Protein AF-A0A401TU91-F1 (afdb_monomer_lite)

Secondary structure (DSSP, 8-state):
---TT--EEEE--SSS--EEEEHHHHHHS-----SSHHHHHHHHHHHHHH-TTSEEEEEEESS--B-TTS-B----GGG--SSSPPPHHHHHHHHHHHHHHHHHHHHHHHHTT-TTHHHHHH-HHHHHHHHHHTT-S--SPPP-BS-HHHHHHHHHTT--S--EEEEEEEPPP-SSEEEETTTTEEEE-GGGTS-TT--

Organism: Chiloscyllium punctatum (NCBI:txid137246)

Foldseek 3Di:
DDDQFPDWAQFDAEPDDTDIDTPVSNQVGPHYDDDDPVRVVVVVVVRCVVLVQFQKKKAKALDFDAELVRTGDQFFPLQDDDNHGDDPVSSVVQVVQLVVQLVVVLVVCVVVVFPCSVVSVVDVVLSQLVCVVVVVGTGRDGDIHSDPVVNVVNQCPVVDPDMDMDMDTDGDDDDQWDQDPPNRDIDGDNVVRDGPVPD

Structure (mmCIF, N/CA/C/O backbone):
data_AF-A0A401TU91-F1
#
_entry.id   AF-A0A401TU91-F1
#
loop_
_atom_site.group_PDB
_atom_site.id
_atom_site.type_symbol
_atom_site.label_atom_id
_atom_site.label_alt_id
_atom_site.label_comp_id
_atom_site.label_asym_id
_atom_site.label_entity_id
_atom_site.label_seq_id
_atom_site.pdbx_PDB_ins_code
_atom_site.Cartn_x
_atom_site.Cartn_y
_atom_site.Cartn_z
_atom_site.occupancy
_atom_site.B_iso_or_equiv
_atom_site.auth_seq_id
_atom_site.auth_comp_id
_atom_site.auth_asym_id
_atom_site.auth_atom_id
_atom_site.pdbx_PDB_model_num
ATOM 1 N N . MET A 1 1 ? 17.836 -16.680 10.835 1.00 37.84 1 MET A N 1
ATOM 2 C CA . MET A 1 1 ? 17.257 -15.337 10.627 1.00 37.84 1 MET A CA 1
ATOM 3 C C . MET A 1 1 ? 17.578 -14.954 9.194 1.00 37.84 1 MET A C 1
ATOM 5 O O . MET A 1 1 ? 18.735 -14.677 8.908 1.00 37.84 1 MET A O 1
ATOM 9 N N . GLU A 1 2 ? 16.627 -15.100 8.271 1.00 41.34 2 GLU A N 1
ATOM 10 C CA . GLU A 1 2 ? 16.861 -14.748 6.867 1.00 41.34 2 GLU A CA 1
ATOM 11 C C . GLU A 1 2 ? 17.068 -13.236 6.726 1.00 41.34 2 GLU A C 1
ATOM 13 O O . GLU A 1 2 ? 16.363 -12.433 7.340 1.00 41.34 2 GLU A O 1
ATOM 18 N N . THR A 1 3 ? 18.054 -12.832 5.928 1.00 46.03 3 THR A N 1
ATOM 19 C CA . THR A 1 3 ? 18.295 -11.418 5.639 1.00 46.03 3 THR A CA 1
ATOM 20 C C . THR A 1 3 ? 17.169 -10.884 4.758 1.00 46.03 3 THR A C 1
ATOM 22 O O . THR A 1 3 ? 17.080 -11.225 3.578 1.00 46.03 3 THR A O 1
ATOM 25 N N . ILE A 1 4 ? 16.328 -10.009 5.311 1.00 51.12 4 ILE A N 1
ATOM 26 C CA . ILE A 1 4 ? 15.263 -9.317 4.574 1.00 51.12 4 ILE A CA 1
ATOM 27 C C . ILE A 1 4 ? 15.870 -8.631 3.334 1.00 51.12 4 ILE A C 1
ATOM 29 O O . ILE A 1 4 ? 16.760 -7.789 3.449 1.00 51.12 4 ILE A O 1
ATOM 33 N N . GLY A 1 5 ? 15.388 -8.995 2.139 1.00 53.91 5 GLY A N 1
ATOM 34 C CA . GLY A 1 5 ? 15.811 -8.407 0.859 1.00 53.91 5 GLY A CA 1
ATOM 35 C C . GLY A 1 5 ? 16.794 -9.231 0.014 1.00 53.91 5 GLY A C 1
ATOM 36 O O . GLY A 1 5 ? 17.169 -8.776 -1.068 1.00 53.91 5 GLY A O 1
ATOM 37 N N . SER A 1 6 ? 17.196 -10.431 0.452 1.00 60.59 6 SER A N 1
ATOM 38 C CA . SER A 1 6 ? 17.982 -11.372 -0.369 1.00 60.59 6 SER A CA 1
ATOM 39 C C . SER A 1 6 ? 17.128 -12.248 -1.297 1.00 60.59 6 SER A C 1
ATOM 41 O O . SER A 1 6 ? 17.682 -12.911 -2.179 1.00 60.59 6 SER A O 1
ATOM 43 N N . GLN A 1 7 ? 15.802 -12.227 -1.122 1.00 71.12 7 GLN A N 1
ATOM 44 C CA . GLN A 1 7 ? 14.859 -13.009 -1.916 1.00 71.12 7 GLN A CA 1
ATOM 45 C C . GLN A 1 7 ? 14.932 -12.638 -3.400 1.00 71.12 7 GLN A C 1
ATOM 47 O O . GLN A 1 7 ? 15.051 -11.469 -3.785 1.00 71.12 7 GLN A O 1
ATOM 52 N N . LYS A 1 8 ? 14.906 -13.682 -4.228 1.00 82.19 8 LYS A N 1
ATOM 53 C CA . LYS A 1 8 ? 15.016 -13.598 -5.678 1.00 82.19 8 LYS A CA 1
ATOM 54 C C . LYS A 1 8 ? 13.617 -13.598 -6.301 1.00 82.19 8 LYS A C 1
ATOM 56 O O . LYS A 1 8 ? 12.877 -14.565 -6.207 1.00 82.19 8 LYS A O 1
ATOM 61 N N . ILE A 1 9 ? 13.318 -12.454 -6.896 1.00 88.25 9 ILE A N 1
ATOM 62 C CA . ILE A 1 9 ? 12.164 -12.002 -7.662 1.00 88.25 9 ILE A CA 1
ATOM 63 C C . ILE A 1 9 ? 12.155 -12.275 -9.174 1.00 88.25 9 ILE A C 1
ATOM 65 O O . ILE A 1 9 ? 13.095 -11.770 -9.787 1.00 88.25 9 ILE A O 1
ATOM 69 N N . TRP A 1 10 ? 11.195 -12.923 -9.843 1.00 92.56 10 TRP A N 1
ATOM 70 C CA . TRP A 1 10 ? 11.044 -12.627 -11.284 1.00 92.56 10 TRP A CA 1
ATOM 71 C C . TRP A 1 10 ? 10.474 -11.218 -11.450 1.00 92.56 10 TRP A C 1
ATOM 73 O O . TRP A 1 10 ? 9.441 -10.903 -10.857 1.00 92.56 10 TRP A O 1
ATOM 83 N N . SER A 1 11 ? 11.151 -10.357 -12.211 1.00 92.38 11 SER A N 1
ATOM 84 C CA . SER A 1 11 ? 10.743 -8.961 -12.396 1.00 92.38 11 SER A CA 1
ATOM 85 C C . SER A 1 11 ? 11.206 -8.388 -13.746 1.00 92.38 11 SER A C 1
ATOM 87 O O . SER A 1 11 ? 12.011 -8.988 -14.461 1.00 92.38 11 SER A O 1
ATOM 89 N N . PHE A 1 12 ? 10.673 -7.215 -14.098 1.00 90.19 12 PHE A N 1
ATOM 90 C CA . PHE A 1 12 ? 11.043 -6.431 -15.278 1.00 90.19 12 PHE A CA 1
ATOM 91 C C . PHE A 1 12 ? 11.808 -5.162 -14.870 1.00 90.19 12 PHE A C 1
ATOM 93 O O . PHE A 1 12 ? 11.429 -4.494 -13.909 1.00 90.19 12 PHE A O 1
ATOM 100 N N . PHE A 1 13 ? 12.861 -4.808 -15.615 1.00 77.31 13 PHE A N 1
ATOM 101 C CA . PHE A 1 13 ? 13.815 -3.753 -15.221 1.00 77.31 13 PHE A CA 1
ATOM 102 C C . PHE A 1 13 ? 14.124 -2.724 -16.301 1.00 77.31 13 PHE A C 1
ATOM 104 O O . PHE A 1 13 ? 14.585 -1.634 -15.984 1.00 77.31 13 PHE A O 1
ATOM 111 N N . ASP A 1 14 ? 13.925 -3.085 -17.562 1.00 72.31 14 ASP A N 1
ATOM 112 C CA . ASP A 1 14 ? 14.277 -2.306 -18.744 1.00 72.31 14 ASP A CA 1
ATOM 113 C C . ASP A 1 14 ? 13.532 -2.892 -19.958 1.00 72.31 14 ASP A C 1
ATOM 115 O O . ASP A 1 14 ? 12.562 -3.623 -19.790 1.00 72.31 14 ASP A O 1
ATOM 119 N N . ARG A 1 15 ? 13.968 -2.617 -21.193 1.00 64.50 15 ARG A N 1
ATOM 120 C CA . ARG A 1 15 ? 13.365 -3.206 -22.405 1.00 64.50 15 ARG A CA 1
ATOM 121 C C . ARG A 1 15 ? 13.616 -4.715 -22.579 1.00 64.50 15 ARG A C 1
ATOM 123 O O . ARG A 1 15 ? 13.131 -5.276 -23.558 1.00 64.50 15 ARG A O 1
ATOM 130 N N . ARG A 1 16 ? 14.376 -5.374 -21.699 1.00 65.12 16 ARG A N 1
ATOM 131 C CA . ARG A 1 16 ? 14.617 -6.822 -21.762 1.00 65.12 16 ARG A CA 1
ATOM 132 C C . ARG A 1 16 ? 13.441 -7.586 -21.145 1.00 65.12 16 ARG A C 1
ATOM 134 O O . ARG A 1 16 ? 12.603 -7.026 -20.436 1.00 65.12 16 ARG A O 1
ATOM 141 N N . GLY A 1 17 ? 13.375 -8.879 -21.457 1.00 77.19 17 GLY A N 1
ATOM 142 C CA . GLY A 1 17 ? 12.375 -9.794 -20.906 1.00 77.19 17 GLY A CA 1
ATOM 143 C C . GLY A 1 17 ? 12.483 -9.974 -19.386 1.00 77.19 17 GLY A C 1
ATOM 144 O O . GLY A 1 17 ? 13.404 -9.468 -18.733 1.00 77.19 17 GLY A O 1
ATOM 145 N N . CYS A 1 18 ? 11.523 -10.710 -18.827 1.00 88.25 18 CYS A N 1
ATOM 146 C CA . CYS A 1 18 ? 11.476 -11.005 -17.400 1.00 88.25 18 CYS A CA 1
ATOM 147 C C . CYS A 1 18 ? 12.711 -11.812 -16.966 1.00 88.25 18 CYS A C 1
ATOM 149 O O . CYS A 1 18 ? 13.127 -12.741 -17.658 1.00 88.25 18 CYS A O 1
ATOM 151 N N . HIS A 1 19 ? 13.308 -11.466 -15.826 1.00 90.69 19 HIS A N 1
ATOM 152 C CA . HIS A 1 19 ? 14.441 -12.205 -15.267 1.00 90.69 19 HIS A CA 1
ATOM 153 C C . HIS A 1 19 ? 14.461 -12.148 -13.741 1.00 90.69 19 HIS A C 1
ATOM 155 O O . HIS A 1 19 ? 13.802 -11.321 -13.108 1.00 90.69 19 HIS A O 1
ATOM 161 N N . VAL A 1 20 ? 15.239 -13.053 -13.150 1.00 91.19 20 VAL A N 1
ATOM 162 C CA . VAL A 1 20 ? 15.384 -13.168 -11.700 1.00 91.19 20 VAL A CA 1
ATOM 163 C C . VAL A 1 20 ? 16.301 -12.075 -11.160 1.00 91.19 20 VAL A C 1
ATOM 165 O O . VAL A 1 20 ? 17.427 -11.909 -11.626 1.00 91.19 20 VAL A O 1
ATOM 168 N N . ALA A 1 21 ? 15.859 -11.377 -10.119 1.00 89.00 21 ALA A N 1
ATOM 169 C CA . ALA A 1 21 ? 16.605 -10.288 -9.510 1.00 89.00 21 ALA A CA 1
ATOM 170 C C . ALA A 1 21 ? 16.251 -10.078 -8.033 1.00 89.00 21 ALA A C 1
ATOM 172 O O . ALA A 1 21 ? 15.221 -10.524 -7.537 1.00 89.00 21 ALA A O 1
ATOM 173 N N . LYS A 1 22 ? 17.134 -9.392 -7.304 1.00 89.31 22 LYS A N 1
ATOM 174 C CA . LYS A 1 22 ? 16.917 -9.051 -5.890 1.00 89.31 22 LYS A CA 1
ATOM 175 C C . LYS A 1 22 ? 16.052 -7.801 -5.764 1.00 89.31 22 LYS A C 1
ATOM 177 O O . LYS A 1 22 ? 16.143 -6.899 -6.597 1.00 89.31 22 LYS A O 1
ATOM 182 N N . SER A 1 23 ? 15.325 -7.670 -4.657 1.00 86.00 23 SER A N 1
ATOM 183 C CA . SER A 1 23 ? 14.521 -6.473 -4.368 1.00 86.00 23 SER A CA 1
ATOM 184 C C . SER A 1 23 ? 15.335 -5.172 -4.368 1.00 86.00 23 SER A C 1
ATOM 186 O O . SER A 1 23 ? 14.799 -4.120 -4.707 1.00 86.00 23 SER A O 1
ATOM 188 N N . SER A 1 24 ? 16.627 -5.213 -4.016 1.00 86.88 24 SER A N 1
ATOM 189 C CA . SER A 1 24 ? 17.514 -4.042 -4.116 1.00 86.88 24 SER A CA 1
ATOM 190 C C . SER A 1 24 ? 17.691 -3.582 -5.562 1.00 86.88 24 SER A C 1
ATOM 192 O O . SER A 1 24 ? 17.482 -2.407 -5.848 1.00 86.88 24 SER A O 1
ATOM 194 N N . ALA A 1 25 ? 17.959 -4.520 -6.475 1.00 88.69 25 ALA A N 1
ATOM 195 C CA . ALA A 1 25 ? 18.087 -4.231 -7.896 1.00 88.69 25 ALA A CA 1
ATOM 196 C C . ALA A 1 25 ? 16.776 -3.663 -8.454 1.00 88.69 25 ALA A C 1
ATOM 198 O O . ALA A 1 25 ? 16.812 -2.733 -9.251 1.00 88.69 25 ALA A O 1
ATOM 199 N N . VAL A 1 26 ? 15.610 -4.190 -8.027 1.00 89.00 26 VAL A N 1
ATOM 200 C CA . VAL A 1 26 ? 14.293 -3.707 -8.513 1.00 89.00 26 VAL A CA 1
ATOM 201 C C . VAL A 1 26 ? 14.123 -2.230 -8.193 1.00 89.00 26 VAL A C 1
ATOM 203 O O . VAL A 1 26 ? 13.625 -1.465 -9.010 1.00 89.00 26 VAL A O 1
ATOM 206 N N . ARG A 1 27 ? 14.560 -1.823 -7.001 1.00 89.50 27 ARG A N 1
ATOM 207 C CA . ARG A 1 27 ? 14.432 -0.447 -6.521 1.00 89.50 27 ARG A CA 1
ATOM 208 C C . ARG A 1 27 ? 15.459 0.509 -7.120 1.00 89.50 27 ARG A C 1
ATOM 210 O O . ARG A 1 27 ? 15.217 1.710 -7.108 1.00 89.50 27 ARG A O 1
ATOM 217 N N . GLU A 1 28 ? 16.610 0.000 -7.544 1.00 90.31 28 GLU A N 1
ATOM 218 C CA . GLU A 1 28 ? 17.673 0.771 -8.206 1.00 90.31 28 GLU A CA 1
ATOM 219 C C . GLU A 1 28 ? 17.411 0.936 -9.709 1.00 90.31 28 GLU A C 1
ATOM 221 O O . GLU A 1 28 ? 17.865 1.904 -10.315 1.00 90.31 28 GLU A O 1
ATOM 226 N N . GLY A 1 29 ? 16.682 -0.008 -10.309 1.00 88.25 29 GLY A N 1
ATOM 227 C CA . GLY A 1 29 ? 16.382 -0.019 -11.733 1.00 88.25 29 GLY A CA 1
ATOM 228 C C . GLY A 1 29 ? 15.422 1.095 -12.178 1.00 88.25 29 GLY A C 1
ATOM 229 O O . GLY A 1 29 ? 14.661 1.635 -11.376 1.00 88.25 29 GLY A O 1
ATOM 230 N N . PRO A 1 30 ? 15.405 1.419 -13.484 1.00 87.19 30 PRO A N 1
ATOM 231 C CA . PRO A 1 30 ? 14.528 2.449 -14.049 1.00 87.19 30 PRO A CA 1
ATOM 232 C C . PRO A 1 30 ? 13.059 2.006 -14.176 1.00 87.19 30 PRO A C 1
ATOM 234 O O . PRO A 1 30 ? 12.201 2.818 -14.520 1.00 87.1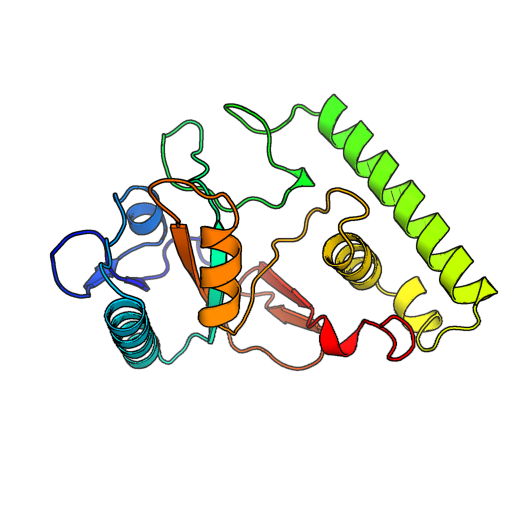9 30 PRO A O 1
ATOM 237 N N . GLY A 1 31 ? 12.769 0.729 -13.909 1.00 89.19 31 GLY A N 1
ATOM 238 C CA . GLY A 1 31 ? 11.457 0.121 -14.101 1.00 89.19 31 GLY A CA 1
ATOM 239 C C . GLY A 1 31 ? 11.178 -0.247 -15.561 1.00 89.19 31 GLY A C 1
ATOM 240 O O . GLY A 1 31 ? 12.002 -0.061 -16.456 1.00 89.19 31 GLY A O 1
ATOM 241 N N . HIS A 1 32 ? 9.987 -0.792 -15.804 1.00 92.44 32 HIS A N 1
ATOM 242 C CA . HIS A 1 32 ? 9.564 -1.231 -17.129 1.00 92.44 32 HIS A CA 1
ATOM 243 C C . HIS A 1 32 ? 8.448 -0.338 -17.662 1.00 92.44 32 HIS A C 1
ATOM 245 O O . HIS A 1 32 ? 7.363 -0.272 -17.082 1.00 92.44 32 HIS A O 1
ATOM 251 N N . ARG A 1 33 ? 8.707 0.351 -18.777 1.00 92.44 33 ARG A N 1
ATOM 252 C CA . ARG A 1 33 ? 7.699 1.194 -19.420 1.00 92.44 33 ARG A CA 1
ATOM 253 C C . ARG A 1 33 ? 6.710 0.321 -20.181 1.00 92.44 33 ARG A C 1
ATOM 255 O O . ARG A 1 33 ? 7.122 -0.506 -20.982 1.00 92.44 33 ARG A O 1
ATOM 262 N N . VAL A 1 34 ? 5.428 0.578 -19.964 1.00 92.25 34 VAL A N 1
ATOM 263 C CA . VAL A 1 34 ? 4.315 -0.019 -20.707 1.00 92.25 34 VAL A CA 1
ATOM 264 C C . VAL A 1 34 ? 3.568 1.083 -21.450 1.00 92.25 34 VAL A C 1
ATOM 266 O O . VAL A 1 34 ? 3.397 2.183 -20.923 1.00 92.25 34 VAL A O 1
ATOM 269 N N . GLY A 1 35 ? 3.172 0.816 -22.691 1.00 91.12 35 GLY A N 1
ATOM 270 C CA . GLY A 1 35 ? 2.472 1.764 -23.558 1.00 91.12 35 GLY A CA 1
ATOM 271 C C . GLY A 1 35 ? 0.950 1.645 -23.507 1.00 91.12 35 GLY A C 1
ATOM 272 O O . GLY A 1 35 ? 0.256 2.559 -23.939 1.00 91.12 35 GLY A O 1
ATOM 273 N N . SER A 1 36 ? 0.413 0.538 -22.987 1.00 92.50 36 SER A N 1
ATOM 274 C CA . SER A 1 36 ? -1.032 0.325 -22.886 1.00 92.50 36 SER A CA 1
ATOM 275 C C . SER A 1 36 ? -1.419 -0.504 -21.665 1.00 92.50 36 SER A C 1
ATOM 277 O O . SER A 1 36 ? -0.613 -1.247 -21.101 1.00 92.50 36 SER A O 1
ATOM 279 N N . TYR A 1 37 ? -2.695 -0.425 -21.285 1.00 92.56 37 TYR A N 1
ATOM 280 C CA . TYR A 1 37 ? -3.249 -1.267 -20.225 1.00 92.56 37 TYR A CA 1
ATOM 281 C C . TYR A 1 37 ? -3.201 -2.765 -20.574 1.00 92.56 37 TYR A C 1
ATOM 283 O O . TYR A 1 37 ? -2.978 -3.593 -19.695 1.00 92.56 37 TYR A O 1
ATOM 291 N N . ILE A 1 38 ? -3.365 -3.121 -21.854 1.00 95.38 38 ILE A N 1
ATOM 292 C CA . ILE A 1 38 ? -3.284 -4.513 -22.323 1.00 95.38 38 ILE A CA 1
ATOM 293 C C . ILE A 1 38 ? -1.861 -5.052 -22.147 1.00 95.38 38 ILE A C 1
ATOM 295 O O . ILE A 1 38 ? -1.674 -6.159 -21.640 1.00 95.38 38 ILE A O 1
ATOM 299 N N . GLU A 1 39 ? -0.852 -4.257 -22.509 1.00 94.75 39 GLU A N 1
ATOM 300 C CA . GLU A 1 39 ? 0.550 -4.623 -22.304 1.00 94.75 39 GLU A CA 1
ATOM 301 C C . GLU A 1 39 ? 0.867 -4.805 -20.815 1.00 94.75 39 GLU A C 1
ATOM 303 O O . GLU A 1 39 ? 1.474 -5.805 -20.427 1.00 94.75 39 GLU A O 1
ATOM 308 N N . LEU A 1 40 ? 0.402 -3.878 -19.971 1.00 94.38 40 LEU A N 1
ATOM 309 C CA . LEU A 1 40 ? 0.522 -3.990 -18.520 1.00 94.38 40 LEU A CA 1
ATOM 310 C C . LEU A 1 40 ? -0.097 -5.297 -18.011 1.00 94.38 40 LEU A C 1
ATOM 312 O O . LEU A 1 40 ? 0.579 -6.058 -17.325 1.00 94.38 40 LEU A O 1
ATOM 316 N N . ALA A 1 41 ? -1.355 -5.579 -18.358 1.00 95.31 41 ALA A N 1
ATOM 317 C CA . ALA A 1 41 ? -2.054 -6.783 -17.914 1.00 95.31 41 ALA A CA 1
ATOM 318 C C . ALA A 1 41 ? -1.332 -8.067 -18.353 1.00 95.31 41 ALA A C 1
ATOM 320 O O . ALA A 1 41 ? -1.186 -8.992 -17.555 1.00 95.31 41 ALA A O 1
ATOM 321 N N . THR A 1 42 ? -0.811 -8.089 -19.582 1.00 95.62 42 THR A N 1
ATOM 322 C CA . THR A 1 42 ? -0.030 -9.215 -20.119 1.00 95.62 42 THR A CA 1
ATOM 323 C C . THR A 1 42 ? 1.236 -9.456 -19.294 1.00 95.62 42 THR A C 1
ATOM 325 O O . THR A 1 42 ? 1.511 -10.583 -18.888 1.00 95.62 42 THR A O 1
ATOM 328 N N . LYS A 1 43 ? 1.976 -8.392 -18.963 1.00 95.06 43 LYS A N 1
ATOM 329 C CA . LYS A 1 43 ? 3.191 -8.488 -18.137 1.00 95.06 43 LYS A CA 1
ATOM 330 C C . LYS A 1 43 ? 2.895 -8.887 -16.696 1.00 95.06 43 LYS A C 1
ATOM 332 O O . LYS A 1 43 ? 3.659 -9.647 -16.110 1.00 95.06 43 LYS A O 1
ATOM 337 N N . ILE A 1 44 ? 1.789 -8.416 -16.117 1.00 95.50 44 ILE A N 1
ATOM 338 C CA . ILE A 1 44 ? 1.363 -8.868 -14.786 1.00 95.50 44 ILE A CA 1
ATOM 339 C C . ILE A 1 44 ? 1.035 -10.365 -14.799 1.00 95.50 44 ILE A C 1
ATOM 341 O O . ILE A 1 44 ? 1.439 -11.070 -13.877 1.00 95.50 44 ILE A O 1
ATOM 345 N N . ALA A 1 45 ? 0.362 -10.864 -15.839 1.00 94.62 45 ALA A N 1
ATOM 346 C CA . ALA A 1 45 ? 0.079 -12.291 -15.973 1.00 94.62 45 ALA A CA 1
ATOM 347 C C . ALA A 1 45 ? 1.370 -13.126 -16.066 1.00 94.62 45 ALA A C 1
ATOM 349 O O . ALA A 1 45 ? 1.479 -14.158 -15.406 1.00 94.62 45 ALA A O 1
ATOM 350 N N . GLU A 1 46 ? 2.377 -12.651 -16.806 1.00 95.50 46 GLU A N 1
ATOM 351 C CA . GLU A 1 46 ? 3.704 -13.280 -16.864 1.00 95.50 46 GLU A CA 1
ATOM 352 C C . GLU A 1 46 ? 4.387 -13.301 -15.485 1.00 95.50 46 GLU A C 1
ATOM 354 O O . GLU A 1 46 ? 4.850 -14.352 -15.040 1.00 95.50 46 GLU A O 1
ATOM 359 N N . LEU A 1 47 ? 4.374 -12.178 -14.753 1.00 94.69 47 LEU A N 1
ATOM 360 C CA . LEU A 1 47 ? 4.906 -12.123 -13.385 1.00 94.69 47 LEU A CA 1
ATOM 361 C C . LEU A 1 47 ? 4.189 -13.094 -12.451 1.00 94.69 47 LEU A C 1
ATOM 363 O O . LEU A 1 47 ? 4.840 -13.712 -11.612 1.00 94.69 47 LEU A O 1
ATOM 367 N N . GLN A 1 48 ? 2.871 -13.232 -12.574 1.00 92.88 48 GLN A N 1
ATOM 368 C CA . GLN A 1 48 ? 2.092 -14.148 -11.747 1.00 92.88 48 GLN A CA 1
ATOM 369 C C . GLN A 1 48 ? 2.403 -15.611 -12.080 1.00 92.88 48 GLN A C 1
ATOM 371 O O . GLN A 1 48 ? 2.525 -16.438 -11.178 1.00 92.88 48 GLN A O 1
ATOM 376 N N . PHE A 1 49 ? 2.586 -15.928 -13.363 1.00 93.19 49 PHE A N 1
ATOM 377 C CA . PHE A 1 49 ? 2.968 -17.265 -13.810 1.00 93.19 49 PHE A CA 1
ATOM 378 C C . PHE A 1 49 ? 4.369 -17.673 -13.336 1.00 93.19 49 PHE A C 1
ATOM 380 O O . PHE A 1 49 ? 4.585 -18.847 -13.024 1.00 93.19 49 PHE A O 1
ATOM 387 N N . LEU A 1 50 ? 5.313 -16.727 -13.295 1.00 93.56 50 LEU A N 1
ATOM 388 C CA . LEU A 1 50 ? 6.701 -16.969 -12.891 1.00 93.56 50 LEU A CA 1
ATOM 389 C C . LEU A 1 50 ? 6.895 -16.946 -11.367 1.00 93.56 50 LEU A C 1
ATOM 391 O O . LEU A 1 50 ? 7.719 -17.692 -10.844 1.00 93.56 50 LEU A O 1
ATOM 395 N N . ASN A 1 51 ? 6.119 -16.138 -10.642 1.00 92.06 51 ASN A N 1
ATOM 396 C CA . ASN A 1 51 ? 6.198 -15.995 -9.185 1.00 92.06 51 ASN A CA 1
ATOM 397 C C . ASN A 1 51 ? 5.060 -16.741 -8.470 1.00 92.06 51 ASN A C 1
ATOM 399 O O . ASN A 1 51 ? 4.344 -16.154 -7.661 1.00 92.06 51 ASN A O 1
ATOM 403 N N . ARG A 1 52 ? 4.889 -18.035 -8.765 1.00 88.44 52 ARG A N 1
ATOM 404 C CA . ARG A 1 52 ? 3.719 -18.843 -8.346 1.00 88.44 52 ARG A CA 1
ATOM 405 C C . ARG A 1 52 ? 3.498 -18.923 -6.837 1.00 88.44 52 ARG A C 1
ATOM 407 O O . ARG A 1 52 ? 2.360 -19.047 -6.400 1.00 88.44 52 ARG A O 1
ATOM 414 N N . ASP A 1 53 ? 4.572 -18.817 -6.063 1.00 87.62 53 ASP A N 1
ATOM 415 C CA . ASP A 1 53 ? 4.522 -18.890 -4.599 1.00 87.62 53 ASP A CA 1
ATOM 416 C C . ASP A 1 53 ? 4.135 -17.553 -3.942 1.00 87.62 53 ASP A C 1
ATOM 418 O O . ASP A 1 53 ? 4.073 -17.450 -2.716 1.00 87.62 53 ASP A O 1
ATOM 422 N N . HIS A 1 54 ? 3.869 -16.516 -4.744 1.00 89.19 54 HIS A N 1
ATOM 423 C CA . HIS A 1 54 ? 3.524 -15.184 -4.265 1.00 89.19 54 HIS A CA 1
ATOM 424 C C . HIS A 1 54 ? 2.119 -14.771 -4.692 1.00 89.19 54 HIS A C 1
ATOM 426 O O . HIS A 1 54 ? 1.685 -14.951 -5.829 1.00 89.19 54 HIS A O 1
ATOM 432 N N . VAL A 1 55 ? 1.437 -14.092 -3.778 1.00 91.12 55 VAL A N 1
ATOM 433 C CA . VAL A 1 55 ? 0.259 -13.296 -4.097 1.00 91.12 55 VAL A CA 1
ATOM 434 C C . VAL A 1 55 ? 0.738 -11.921 -4.549 1.00 91.12 55 VAL A C 1
ATOM 436 O O . VAL A 1 55 ? 1.501 -11.263 -3.843 1.00 91.12 55 VAL A O 1
ATOM 439 N N . LEU A 1 56 ? 0.297 -11.477 -5.727 1.00 93.25 56 LEU A N 1
ATOM 440 C CA . LEU A 1 56 ? 0.628 -10.144 -6.222 1.00 93.25 56 LEU A CA 1
ATOM 441 C C . LEU A 1 56 ? -0.353 -9.102 -5.677 1.00 93.25 56 LEU A C 1
ATOM 443 O O . LEU A 1 56 ? -1.574 -9.249 -5.780 1.00 93.25 56 LEU A O 1
ATOM 447 N N . LEU A 1 57 ? 0.208 -8.036 -5.118 1.00 94.88 57 LEU A N 1
ATOM 448 C CA . LEU A 1 57 ? -0.484 -6.829 -4.696 1.00 94.88 57 LEU A CA 1
ATOM 449 C C . LEU A 1 57 ? 0.060 -5.632 -5.470 1.00 94.88 57 LEU A C 1
ATOM 451 O O . LEU A 1 57 ? 1.231 -5.586 -5.847 1.00 94.88 57 LEU A O 1
ATOM 455 N N . PHE A 1 58 ? -0.793 -4.642 -5.689 1.00 95.88 58 PHE A N 1
ATOM 456 C CA . PHE A 1 58 ? -0.498 -3.508 -6.550 1.00 95.88 58 PHE A CA 1
ATOM 457 C C . PHE A 1 58 ? -0.650 -2.198 -5.797 1.00 95.88 58 PHE A C 1
ATOM 459 O O . PHE A 1 58 ? -1.560 -2.029 -4.982 1.00 95.88 58 PHE A O 1
ATOM 466 N N . ARG A 1 59 ? 0.222 -1.240 -6.111 1.00 95.00 59 ARG A N 1
ATOM 467 C CA . ARG A 1 59 ? 0.106 0.139 -5.639 1.00 95.00 59 ARG A CA 1
ATOM 468 C C . ARG A 1 59 ? 0.355 1.108 -6.785 1.00 95.00 59 ARG A C 1
ATOM 470 O O . ARG A 1 59 ? 1.432 1.096 -7.374 1.00 95.00 59 ARG A O 1
ATOM 477 N N . GLY A 1 60 ? -0.625 1.962 -7.058 1.00 93.88 60 GLY A N 1
ATOM 478 C CA . GLY A 1 60 ? -0.488 3.079 -7.988 1.00 93.88 60 GLY A CA 1
ATOM 479 C C . GLY A 1 60 ? 0.046 4.332 -7.309 1.00 93.88 60 GLY A C 1
ATOM 480 O O . GLY A 1 60 ? -0.307 4.602 -6.160 1.00 93.88 60 GLY A O 1
ATOM 481 N N . GLN A 1 61 ? 0.901 5.088 -7.996 1.00 91.31 61 GLN A N 1
ATOM 482 C CA . GLN A 1 61 ? 1.380 6.402 -7.563 1.00 91.31 61 GLN A CA 1
ATOM 483 C C . GLN A 1 61 ? 1.556 7.328 -8.771 1.00 91.31 61 GLN A C 1
ATOM 485 O O . GLN A 1 61 ? 2.079 6.914 -9.802 1.00 91.31 61 GLN A O 1
ATOM 490 N N . GLY A 1 62 ? 1.176 8.597 -8.620 1.00 90.12 62 GLY A N 1
ATOM 491 C CA . GLY A 1 62 ? 1.392 9.623 -9.647 1.00 90.12 62 GLY A CA 1
ATOM 492 C C . GLY A 1 62 ? 2.854 10.039 -9.838 1.00 90.12 62 GLY A C 1
ATOM 493 O O . GLY A 1 62 ? 3.198 10.657 -10.841 1.00 90.12 62 GLY A O 1
ATOM 494 N N . ALA A 1 63 ? 3.719 9.695 -8.881 1.00 89.62 63 ALA A N 1
ATOM 495 C CA . ALA A 1 63 ? 5.150 9.965 -8.915 1.00 89.62 63 ALA A CA 1
ATOM 496 C C . ALA A 1 63 ? 5.947 8.831 -8.253 1.00 89.62 63 ALA A C 1
ATOM 498 O O . ALA A 1 63 ? 5.474 8.179 -7.315 1.00 89.62 63 ALA A O 1
ATOM 499 N N . ASP A 1 64 ? 7.185 8.637 -8.710 1.00 90.50 64 ASP A N 1
ATOM 500 C CA . ASP A 1 64 ? 8.147 7.735 -8.081 1.00 90.50 64 ASP A CA 1
ATOM 501 C C . ASP A 1 64 ? 8.835 8.430 -6.906 1.00 90.50 64 ASP A C 1
ATOM 503 O O . ASP A 1 64 ? 9.698 9.294 -7.073 1.00 90.50 64 ASP A O 1
ATOM 507 N N . HIS A 1 65 ? 8.443 8.059 -5.689 1.00 89.00 65 HIS A N 1
ATOM 508 C CA . HIS A 1 65 ? 9.093 8.564 -4.487 1.00 89.00 65 HIS A CA 1
ATOM 509 C C . HIS A 1 65 ? 10.443 7.882 -4.302 1.00 89.00 65 HIS A C 1
ATOM 511 O O . HIS A 1 65 ? 10.513 6.667 -4.111 1.00 89.00 65 HIS A O 1
ATOM 517 N N . ARG A 1 66 ? 11.513 8.674 -4.275 1.00 89.19 66 ARG A N 1
ATOM 518 C CA . ARG A 1 66 ? 12.883 8.171 -4.159 1.00 89.19 66 ARG A CA 1
ATOM 519 C C . ARG A 1 66 ? 13.474 8.411 -2.780 1.00 89.19 66 ARG A C 1
ATOM 521 O O . ARG A 1 66 ? 13.120 9.359 -2.082 1.00 89.19 66 ARG A O 1
ATOM 528 N N . ASN A 1 67 ? 14.356 7.512 -2.356 1.00 88.31 67 ASN A N 1
ATOM 529 C CA . ASN A 1 67 ? 15.125 7.681 -1.126 1.00 88.31 67 ASN A CA 1
ATOM 530 C C . ASN A 1 67 ? 16.394 8.527 -1.366 1.00 88.31 67 ASN A C 1
ATOM 532 O O . ASN A 1 67 ? 16.686 8.930 -2.488 1.00 88.31 67 ASN A O 1
ATOM 536 N N . ILE A 1 68 ? 17.189 8.738 -0.311 1.00 87.31 68 ILE A N 1
ATOM 537 C CA . ILE A 1 68 ? 18.461 9.484 -0.372 1.00 87.31 68 ILE A CA 1
ATOM 538 C C . ILE A 1 68 ? 19.498 8.880 -1.337 1.00 87.31 68 IL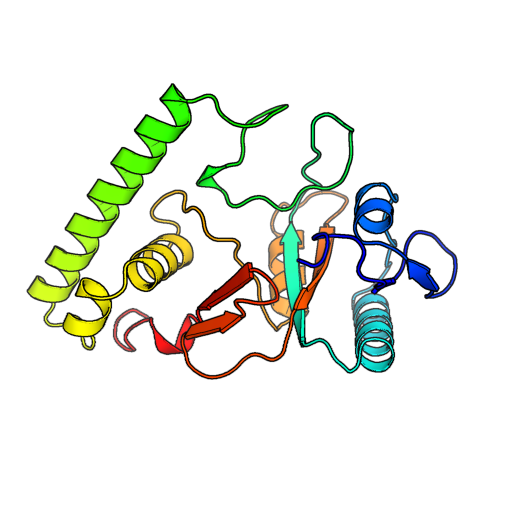E A C 1
ATOM 540 O O . ILE A 1 68 ? 20.407 9.578 -1.765 1.00 87.31 68 ILE A O 1
ATOM 544 N N . LYS A 1 69 ? 19.365 7.591 -1.676 1.00 88.75 69 LYS A N 1
ATOM 545 C CA . LYS A 1 69 ? 20.214 6.881 -2.645 1.00 88.75 69 LYS A CA 1
ATOM 546 C C . LYS A 1 69 ? 19.630 6.907 -4.062 1.00 88.75 69 LYS A C 1
ATOM 548 O O . LYS A 1 69 ? 20.150 6.226 -4.930 1.00 88.75 69 LYS A O 1
ATOM 553 N N . ASN A 1 70 ? 18.560 7.674 -4.288 1.00 89.44 70 ASN A N 1
ATOM 554 C CA . ASN A 1 70 ? 17.822 7.761 -5.548 1.00 89.44 70 ASN A CA 1
ATOM 555 C C . ASN A 1 70 ? 17.092 6.465 -5.965 1.00 89.44 70 ASN A C 1
ATOM 557 O O . ASN A 1 70 ? 16.671 6.345 -7.111 1.00 89.44 70 ASN A O 1
ATOM 561 N N . ASN A 1 71 ? 16.887 5.525 -5.037 1.00 91.12 71 ASN A N 1
ATOM 562 C CA . ASN A 1 71 ? 16.144 4.289 -5.298 1.00 91.12 71 ASN A CA 1
ATOM 563 C C . ASN A 1 71 ? 14.653 4.503 -5.036 1.00 91.12 71 ASN A C 1
ATOM 565 O O . ASN A 1 71 ? 14.290 5.173 -4.057 1.00 91.12 71 ASN A O 1
ATOM 569 N N . SER A 1 72 ? 13.795 3.842 -5.813 1.00 91.19 72 SER A N 1
ATOM 570 C CA . SER A 1 72 ? 12.353 3.822 -5.574 1.00 91.19 72 SER A CA 1
ATOM 571 C C . SER A 1 72 ? 12.023 3.352 -4.153 1.00 91.19 72 SER A C 1
ATOM 573 O O . SER A 1 72 ? 12.654 2.454 -3.565 1.00 91.19 72 SER A O 1
ATOM 575 N N . SER A 1 73 ? 11.025 3.998 -3.560 1.00 89.69 73 SER A N 1
ATOM 576 C CA . SER A 1 73 ? 10.682 3.853 -2.153 1.00 89.69 73 SER A CA 1
ATOM 577 C C . SER A 1 73 ? 9.174 3.803 -1.945 1.00 89.69 73 SER A C 1
ATOM 579 O O . SER A 1 73 ? 8.447 4.757 -2.207 1.00 89.69 73 SER A O 1
ATOM 581 N N . LEU A 1 74 ? 8.717 2.712 -1.335 1.00 90.19 74 LEU A N 1
ATOM 582 C CA . LEU A 1 74 ? 7.344 2.547 -0.874 1.00 90.19 74 LEU A CA 1
ATOM 583 C C . LEU A 1 74 ? 7.305 2.752 0.634 1.00 90.19 74 LEU A C 1
ATOM 585 O O . LEU A 1 74 ? 7.735 1.894 1.399 1.00 90.19 74 LEU A O 1
ATOM 589 N N . LYS A 1 75 ? 6.835 3.926 1.058 1.00 90.06 75 LYS A N 1
ATOM 590 C CA . LYS A 1 75 ? 6.657 4.258 2.475 1.00 90.06 75 LYS A CA 1
ATOM 591 C C . LYS A 1 75 ? 5.189 4.555 2.771 1.00 90.06 75 LYS A C 1
ATOM 593 O O . LYS A 1 75 ? 4.553 5.234 1.954 1.00 90.06 75 LYS A O 1
ATOM 598 N N . PRO A 1 76 ? 4.670 4.113 3.927 1.00 91.88 76 PRO A N 1
ATOM 599 C CA . PRO A 1 76 ? 3.448 4.654 4.509 1.00 91.88 76 PRO A CA 1
ATOM 600 C C . PRO A 1 76 ? 3.491 6.177 4.600 1.00 91.88 76 PRO A C 1
ATOM 602 O O . PRO A 1 76 ? 4.565 6.750 4.805 1.00 91.88 76 PRO A O 1
ATOM 605 N N . SER A 1 77 ? 2.337 6.831 4.472 1.00 89.44 77 SER A N 1
ATOM 606 C CA . SER A 1 77 ? 2.241 8.297 4.469 1.00 89.44 77 SER A CA 1
ATOM 607 C C . SER A 1 77 ? 2.829 8.923 5.736 1.00 89.44 77 SER A C 1
ATOM 609 O O . SER A 1 77 ? 3.532 9.927 5.643 1.00 89.44 77 SER A O 1
ATOM 611 N N . LEU A 1 78 ? 2.666 8.273 6.895 1.00 93.69 78 LEU A N 1
ATOM 612 C CA . LEU A 1 78 ? 3.216 8.750 8.168 1.00 93.69 78 LEU A CA 1
ATOM 613 C C . LEU A 1 78 ? 4.749 8.856 8.154 1.00 93.69 78 LEU A C 1
ATOM 615 O O . LEU A 1 78 ? 5.304 9.759 8.778 1.00 93.69 78 LEU A O 1
ATOM 619 N N . PHE A 1 79 ? 5.437 7.998 7.394 1.00 92.31 79 PHE A N 1
ATOM 620 C CA . PHE A 1 79 ? 6.903 7.966 7.298 1.00 92.31 79 PHE A CA 1
ATOM 621 C C . PHE A 1 79 ? 7.457 8.669 6.052 1.00 92.31 79 PHE A C 1
ATOM 623 O O . PHE A 1 79 ? 8.664 8.620 5.801 1.00 92.31 79 PHE A O 1
ATOM 630 N N . ARG A 1 80 ? 6.607 9.311 5.239 1.00 87.38 80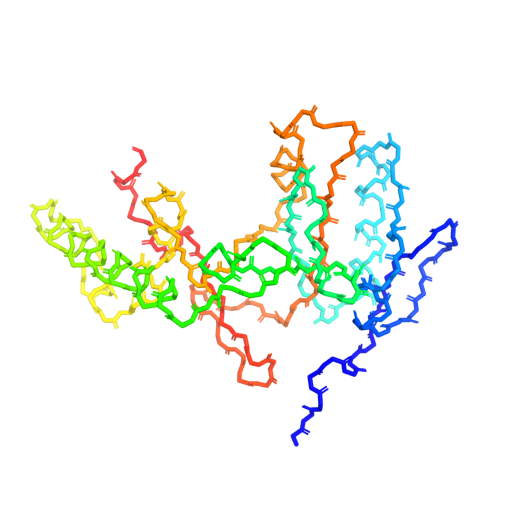 ARG A N 1
ATOM 631 C CA . ARG A 1 80 ? 7.064 10.115 4.098 1.00 87.38 80 ARG A CA 1
ATOM 632 C C . ARG A 1 80 ? 7.521 11.490 4.584 1.00 87.38 80 ARG A C 1
ATOM 634 O O . ARG A 1 80 ? 6.748 12.218 5.206 1.00 87.38 80 ARG A O 1
ATOM 641 N N . GLY A 1 81 ? 8.779 11.826 4.318 1.00 80.25 81 GLY A N 1
ATOM 642 C CA . GLY A 1 81 ? 9.312 13.185 4.417 1.00 80.25 81 GLY A CA 1
ATOM 643 C C . GLY A 1 81 ? 9.568 13.759 3.024 1.00 80.25 81 GLY A C 1
ATOM 644 O O . GLY A 1 81 ? 9.166 13.158 2.029 1.00 80.25 81 GLY A O 1
ATOM 645 N N . GLY A 1 82 ? 10.244 14.909 2.962 1.00 75.38 82 GLY A N 1
ATOM 646 C CA . GLY A 1 82 ? 10.745 15.482 1.709 1.00 75.38 82 GLY A CA 1
ATOM 647 C C . GLY A 1 82 ? 11.892 14.644 1.129 1.00 75.38 82 GLY A C 1
ATOM 648 O O . GLY A 1 82 ? 11.710 13.497 0.735 1.00 75.38 82 GLY A O 1
ATOM 649 N N . ARG A 1 83 ? 13.120 15.175 1.124 1.00 69.00 83 ARG A N 1
ATOM 650 C CA . ARG A 1 83 ? 14.305 14.434 0.638 1.00 69.00 83 ARG A CA 1
ATOM 651 C C . ARG A 1 83 ? 14.751 13.262 1.538 1.00 69.00 83 ARG A C 1
ATOM 653 O O . ARG A 1 83 ? 15.723 12.589 1.213 1.00 69.00 83 ARG A O 1
ATOM 660 N N . GLY A 1 84 ? 14.064 12.989 2.650 1.00 78.62 84 GLY A N 1
ATOM 661 C CA . GLY A 1 84 ? 14.483 12.004 3.650 1.00 78.62 84 GLY A CA 1
ATOM 662 C C . GLY A 1 84 ? 13.341 11.457 4.507 1.00 78.62 84 GLY A C 1
ATOM 663 O O . GLY A 1 84 ? 12.161 11.628 4.198 1.00 78.62 84 GLY A O 1
ATOM 664 N N . ASN A 1 85 ? 13.703 10.755 5.581 1.00 86.38 85 ASN A N 1
ATOM 665 C CA . ASN A 1 85 ? 12.739 10.402 6.622 1.00 86.38 85 ASN A CA 1
ATOM 666 C C . ASN A 1 85 ? 12.371 11.664 7.420 1.00 86.38 85 ASN A C 1
ATOM 668 O O . ASN A 1 85 ? 13.237 12.522 7.588 1.00 86.38 85 ASN A O 1
ATOM 672 N N . PRO A 1 86 ? 11.128 11.782 7.913 1.00 91.00 86 PRO A N 1
ATOM 673 C CA . PRO A 1 86 ? 10.780 12.817 8.878 1.00 91.00 86 PRO A CA 1
ATOM 674 C C . PRO A 1 86 ? 11.673 12.722 10.122 1.00 91.00 86 PRO A C 1
ATOM 676 O O . PRO A 1 86 ? 12.089 11.623 10.503 1.00 91.00 86 PRO A O 1
ATOM 679 N N . ASP A 1 87 ? 11.950 13.864 10.747 1.00 93.19 87 ASP A N 1
ATOM 680 C CA . ASP A 1 87 ? 12.639 13.904 12.035 1.00 93.19 87 ASP A CA 1
ATOM 681 C C . ASP A 1 87 ? 11.754 13.367 13.176 1.00 93.19 87 ASP A C 1
ATOM 683 O O . ASP A 1 87 ? 10.567 13.059 13.013 1.00 93.19 87 ASP A O 1
ATOM 687 N N . ARG A 1 88 ? 12.363 13.213 14.356 1.00 94.44 88 ARG A N 1
ATOM 688 C CA . ARG A 1 88 ? 11.692 12.657 15.533 1.00 94.44 88 ARG A CA 1
ATOM 689 C C . ARG A 1 88 ? 10.496 13.502 15.963 1.00 94.44 88 ARG A C 1
ATOM 691 O O . ARG A 1 88 ? 9.468 12.927 16.303 1.00 94.44 88 ARG A O 1
ATOM 698 N N . GLU A 1 89 ? 10.630 14.822 15.965 1.00 95.38 89 GLU A N 1
ATOM 699 C CA . GLU A 1 89 ? 9.575 15.741 16.401 1.00 95.38 89 GLU A CA 1
ATOM 700 C C . GLU A 1 89 ? 8.354 15.649 15.480 1.00 95.38 89 GLU A C 1
ATOM 702 O O . GLU A 1 89 ? 7.239 15.422 15.943 1.00 95.38 89 GLU A O 1
ATOM 707 N N . THR A 1 90 ? 8.579 15.654 14.166 1.00 95.00 90 THR A N 1
ATOM 708 C CA . THR A 1 90 ? 7.536 15.452 13.156 1.00 95.00 90 THR A CA 1
ATOM 709 C C . THR A 1 90 ? 6.826 14.114 13.342 1.00 95.00 90 THR A C 1
ATOM 711 O O . THR A 1 90 ? 5.599 14.041 13.242 1.00 95.00 90 THR A O 1
ATOM 714 N N . LEU A 1 91 ? 7.571 13.033 13.607 1.00 95.31 91 LEU A N 1
ATOM 715 C CA . LEU A 1 91 ? 6.968 11.723 13.859 1.00 95.31 91 LEU A CA 1
ATOM 716 C C . LEU A 1 91 ? 6.128 11.722 15.138 1.00 95.31 91 LEU A C 1
ATOM 718 O O . LEU A 1 91 ? 5.026 11.178 15.111 1.00 95.31 91 LEU A O 1
ATOM 722 N N . VAL A 1 92 ? 6.611 12.336 16.223 1.00 97.00 92 VAL A N 1
ATOM 723 C CA . VAL A 1 92 ? 5.856 12.466 17.481 1.00 97.00 92 VAL A CA 1
ATOM 724 C C . VAL A 1 92 ? 4.523 13.163 17.217 1.00 97.00 92 VAL A C 1
ATOM 726 O O . VAL A 1 92 ? 3.480 12.569 17.486 1.00 97.00 92 VAL A O 1
ATOM 729 N N . THR A 1 93 ? 4.543 14.326 16.565 1.00 97.00 93 THR A N 1
ATOM 730 C CA . THR A 1 93 ? 3.331 15.080 16.213 1.00 97.00 93 THR A CA 1
ATOM 731 C C . THR A 1 93 ? 2.366 14.251 15.361 1.00 97.00 93 THR A C 1
ATOM 733 O O . THR A 1 93 ? 1.168 14.185 15.640 1.00 97.00 93 THR A O 1
ATOM 736 N N . ARG A 1 94 ? 2.864 13.542 14.338 1.00 96.56 94 ARG A N 1
ATOM 737 C CA . ARG A 1 94 ? 2.021 12.679 13.489 1.00 96.56 94 ARG A CA 1
ATOM 738 C C . ARG A 1 94 ? 1.391 11.524 14.270 1.00 96.56 94 ARG A C 1
ATOM 740 O O . ARG A 1 94 ? 0.223 11.203 14.050 1.00 96.56 94 ARG A O 1
ATOM 747 N N . PHE A 1 95 ? 2.135 10.902 15.185 1.00 97.62 95 PHE A N 1
ATOM 748 C CA . PHE A 1 95 ? 1.609 9.832 16.034 1.00 97.62 95 PHE A CA 1
ATOM 749 C C . PHE A 1 95 ? 0.603 10.340 17.073 1.00 97.62 95 PHE A C 1
ATOM 751 O O . PHE A 1 95 ? -0.323 9.603 17.415 1.00 97.62 95 PHE A O 1
ATOM 758 N N . GLU A 1 96 ? 0.737 11.573 17.557 1.00 98.00 96 GLU A N 1
ATOM 759 C CA . GLU A 1 96 ? -0.256 12.205 18.432 1.00 98.00 96 GLU A CA 1
ATOM 760 C C . GLU A 1 96 ? -1.575 12.465 17.700 1.00 98.00 96 GLU A C 1
ATOM 762 O O . GLU A 1 96 ? -2.637 12.101 18.212 1.00 98.00 96 GLU A O 1
ATOM 767 N N . VAL A 1 97 ? -1.513 12.993 16.471 1.00 98.06 97 VAL A N 1
ATOM 768 C CA . VAL A 1 97 ? -2.695 13.163 15.606 1.00 98.06 97 VAL A CA 1
ATOM 769 C C . VAL A 1 97 ? -3.383 11.820 15.364 1.00 98.06 97 VAL A C 1
ATOM 771 O O . VAL A 1 97 ? -4.592 11.703 15.573 1.00 98.06 97 VAL A O 1
ATOM 774 N N . LEU A 1 98 ? -2.619 10.787 14.996 1.00 98.06 98 LEU A N 1
ATOM 775 C CA . LEU A 1 98 ? -3.153 9.442 14.785 1.00 98.06 98 LEU A CA 1
ATOM 776 C C . LEU A 1 98 ? -3.820 8.890 16.053 1.00 98.06 98 LEU A C 1
ATOM 778 O O . LEU A 1 98 ? -4.930 8.368 15.986 1.00 98.06 98 LEU A O 1
ATOM 782 N N . ARG A 1 99 ? -3.188 9.052 17.224 1.00 98.12 99 ARG A N 1
ATOM 783 C CA . ARG A 1 99 ? -3.741 8.595 18.508 1.00 98.12 99 ARG A CA 1
ATOM 784 C C . ARG A 1 99 ? -5.058 9.294 18.840 1.00 98.12 99 ARG A C 1
ATOM 786 O O . ARG A 1 99 ? -5.993 8.639 19.299 1.00 98.12 99 ARG A O 1
ATOM 793 N N . ARG A 1 100 ? -5.148 10.604 18.600 1.00 98.25 100 ARG A N 1
ATOM 794 C CA . ARG A 1 100 ? -6.385 11.368 18.800 1.00 98.25 100 ARG A CA 1
ATOM 795 C C . ARG A 1 100 ? -7.486 10.888 17.855 1.00 98.25 100 ARG A C 1
ATOM 797 O O . ARG A 1 100 ? -8.612 10.669 18.295 1.00 98.25 100 ARG A O 1
ATOM 804 N N . ALA A 1 101 ? -7.155 10.656 16.586 1.00 98.12 101 ALA A N 1
ATOM 805 C CA . ALA A 1 101 ? -8.092 10.122 15.603 1.00 98.12 101 ALA A CA 1
ATOM 806 C C . ALA A 1 101 ? -8.591 8.713 15.979 1.00 98.12 101 ALA A C 1
ATOM 808 O O . ALA A 1 101 ? -9.780 8.435 15.851 1.00 98.12 101 ALA A O 1
ATOM 809 N N . GLU A 1 102 ? -7.729 7.841 16.516 1.00 97.94 102 GLU A N 1
ATOM 810 C CA . GLU A 1 102 ? -8.143 6.527 17.031 1.00 97.94 102 GLU A CA 1
ATOM 811 C C . GLU A 1 102 ? -9.177 6.636 18.160 1.00 97.94 102 GLU A C 1
ATOM 813 O O . GLU A 1 102 ? -10.147 5.876 18.177 1.00 97.94 102 GLU A O 1
ATOM 818 N N . GLN A 1 103 ? -8.970 7.557 19.107 1.00 97.81 103 GLN A N 1
ATOM 819 C CA . GLN A 1 103 ? -9.883 7.767 20.235 1.00 97.81 103 GLN A CA 1
ATOM 820 C C . GLN A 1 103 ? -11.250 8.262 19.757 1.00 97.81 103 GLN A C 1
ATOM 822 O O . GLN A 1 103 ? -12.274 7.719 20.173 1.00 97.81 103 GLN A O 1
ATOM 827 N N . ILE A 1 104 ? -11.254 9.240 18.845 1.00 97.75 104 ILE A N 1
ATOM 828 C CA . ILE A 1 104 ? -12.477 9.764 18.229 1.00 97.75 104 ILE A CA 1
ATOM 829 C C . ILE A 1 104 ? -13.203 8.644 17.482 1.00 97.75 104 ILE A C 1
ATOM 831 O O . ILE A 1 104 ? -14.386 8.430 17.718 1.00 97.75 104 ILE A O 1
ATOM 835 N N . LEU A 1 105 ? -12.494 7.861 16.661 1.00 96.38 105 LEU A N 1
ATOM 836 C CA . LEU A 1 105 ? -13.087 6.756 15.906 1.00 96.38 105 LEU A CA 1
ATOM 837 C C . LEU A 1 105 ? -13.808 5.750 16.815 1.00 96.38 105 LEU A C 1
ATOM 839 O O . LEU A 1 105 ? -14.921 5.327 16.511 1.00 96.38 105 LEU A O 1
ATOM 843 N N . VAL A 1 106 ? -13.197 5.365 17.940 1.00 96.94 106 VAL A N 1
ATOM 844 C CA . VAL A 1 106 ? -13.813 4.423 18.889 1.00 96.94 106 VAL A CA 1
ATOM 845 C C . VAL A 1 106 ? -15.046 5.029 19.564 1.00 96.94 106 VAL A C 1
ATOM 847 O O . VAL A 1 106 ? -16.054 4.334 19.708 1.00 96.94 106 VAL A O 1
ATOM 850 N N . ALA A 1 107 ? -14.980 6.301 19.966 1.00 96.81 107 ALA A N 1
ATOM 851 C CA . ALA A 1 107 ? -16.113 7.001 20.566 1.00 96.81 107 ALA A CA 1
ATOM 852 C C . ALA A 1 107 ? -17.289 7.112 19.583 1.00 96.81 107 ALA A C 1
ATOM 854 O O . ALA A 1 107 ? -18.427 6.825 19.952 1.00 96.81 107 ALA A O 1
ATOM 855 N N . GLU A 1 108 ? -17.005 7.434 18.322 1.00 95.19 108 GLU A N 1
ATOM 856 C CA . GLU A 1 108 ? -18.003 7.530 17.258 1.00 95.19 108 GLU A CA 1
ATOM 857 C C . GLU A 1 108 ? -18.650 6.180 16.940 1.00 95.19 108 GLU A C 1
ATOM 859 O O . GLU A 1 108 ? -19.875 6.087 16.870 1.00 95.19 108 GLU A O 1
ATOM 864 N N . TYR A 1 109 ? -17.863 5.101 16.863 1.00 94.94 109 TYR A N 1
ATOM 865 C CA . TYR A 1 109 ? -18.408 3.746 16.714 1.00 94.94 109 TYR A CA 1
ATOM 866 C C . TYR A 1 109 ? -19.348 3.363 17.856 1.00 94.94 109 TYR A C 1
ATOM 868 O O . TYR A 1 109 ? -20.386 2.742 17.619 1.00 94.94 109 TYR A O 1
ATOM 876 N N . ALA A 1 110 ? -18.986 3.713 19.094 1.00 94.69 110 ALA A N 1
ATOM 877 C CA . ALA A 1 110 ? -19.807 3.425 20.262 1.00 94.69 110 ALA A CA 1
ATOM 878 C C . ALA A 1 110 ? -21.106 4.241 20.247 1.00 94.69 110 ALA A C 1
ATOM 880 O O . ALA A 1 110 ? -22.183 3.682 20.453 1.00 94.69 110 ALA A O 1
ATOM 881 N N . ARG A 1 111 ? -21.011 5.541 19.941 1.00 95.44 111 ARG A N 1
ATOM 882 C CA . ARG A 1 111 ? -22.154 6.457 19.845 1.00 95.44 111 ARG A CA 1
ATOM 883 C C . ARG A 1 111 ? -23.151 6.014 18.778 1.00 95.44 111 ARG A C 1
ATOM 885 O O . ARG A 1 111 ? -24.348 5.972 19.044 1.00 95.44 111 ARG A O 1
ATOM 892 N N . ALA A 1 112 ? -22.654 5.639 17.602 1.00 93.94 112 ALA A N 1
ATOM 893 C CA . ALA A 1 112 ? -23.466 5.183 16.478 1.00 93.94 112 ALA A CA 1
ATOM 894 C C . ALA A 1 112 ? -23.886 3.702 16.571 1.00 93.94 112 ALA A C 1
ATOM 896 O O . ALA A 1 112 ? -24.577 3.212 15.682 1.00 93.94 112 ALA A O 1
ATOM 897 N N . LYS A 1 113 ? -23.490 2.979 17.633 1.00 92.38 113 LYS A N 1
ATOM 898 C CA . LYS A 1 113 ? -23.784 1.548 17.845 1.00 92.38 113 LYS A CA 1
ATOM 899 C C . LYS A 1 113 ? -23.409 0.675 16.636 1.00 92.38 113 LYS A C 1
ATOM 901 O O . LYS A 1 113 ? -24.128 -0.259 16.281 1.00 92.38 113 LYS A O 1
ATOM 906 N N . LEU A 1 114 ? -22.274 0.980 16.004 1.00 90.94 114 LEU A N 1
ATOM 907 C CA . LEU A 1 114 ? -21.814 0.263 14.816 1.00 90.94 114 LEU A CA 1
ATOM 908 C C . LEU A 1 114 ? -21.357 -1.160 15.158 1.00 90.94 114 LEU A C 1
ATOM 910 O O . LEU A 1 114 ? -20.759 -1.425 16.208 1.00 90.94 114 LEU A O 1
ATOM 914 N N . LEU A 1 115 ? -21.596 -2.082 14.224 1.00 88.81 115 LEU A N 1
ATOM 915 C CA . LEU A 1 115 ? -21.146 -3.466 14.330 1.00 88.81 115 LEU A CA 1
ATOM 916 C C . LEU A 1 115 ? -19.612 -3.533 14.436 1.00 88.81 115 LEU A C 1
ATOM 918 O O . LEU A 1 115 ? -18.891 -2.842 13.720 1.00 88.81 115 LEU A O 1
ATOM 922 N N . GLY A 1 116 ? -19.107 -4.413 15.303 1.00 88.62 116 GLY A N 1
ATOM 923 C CA . GLY A 1 116 ? -17.670 -4.692 15.404 1.00 88.62 116 GLY A CA 1
ATOM 924 C C . GLY A 1 116 ? -16.885 -3.796 16.368 1.00 88.62 116 GLY A C 1
ATOM 925 O O . GLY A 1 116 ? -15.658 -3.906 16.407 1.00 88.62 116 GLY A O 1
ATOM 926 N N . LEU A 1 117 ? -17.554 -2.976 17.192 1.00 92.25 117 LEU A N 1
ATOM 927 C CA . LEU A 1 117 ? -16.923 -2.103 18.196 1.00 92.25 117 LEU A CA 1
ATOM 928 C C . LEU A 1 117 ? -15.881 -2.825 19.071 1.00 92.25 117 LEU A C 1
ATOM 930 O O . LEU A 1 117 ? -14.776 -2.323 19.259 1.00 92.25 117 LEU A O 1
ATOM 934 N N . GLU A 1 118 ? -16.193 -4.017 19.582 1.00 91.81 118 GLU A N 1
ATOM 935 C CA . GLU A 1 118 ? -15.275 -4.757 20.462 1.00 91.81 118 GLU A CA 1
ATOM 936 C C . GLU A 1 118 ? -13.992 -5.188 19.741 1.00 91.81 118 GLU A C 1
ATOM 938 O O . GLU A 1 118 ? -12.887 -5.106 20.286 1.00 91.81 118 GLU A O 1
ATOM 943 N N . ARG A 1 119 ? -14.110 -5.566 18.464 1.00 89.19 119 ARG A N 1
ATOM 944 C CA . ARG A 1 119 ? -12.961 -5.902 17.619 1.00 89.19 119 ARG A CA 1
ATOM 945 C C . ARG A 1 119 ? -12.139 -4.649 17.298 1.00 89.19 119 ARG A C 1
ATOM 947 O O . ARG A 1 119 ? -10.910 -4.707 17.350 1.00 89.19 119 ARG A O 1
ATOM 954 N N . LEU A 1 120 ? -12.799 -3.517 17.042 1.00 92.38 120 LEU A N 1
ATOM 955 C CA . LEU A 1 120 ? -12.160 -2.218 16.812 1.00 92.38 120 LEU A CA 1
ATOM 956 C C . LEU A 1 120 ? -11.380 -1.726 18.045 1.00 92.38 120 LEU A C 1
ATOM 958 O O . LEU A 1 120 ? -10.255 -1.242 17.908 1.00 92.38 120 LEU A O 1
ATOM 962 N N . LYS A 1 121 ? -11.936 -1.880 19.255 1.00 92.38 121 LYS A N 1
ATOM 963 C CA . LYS A 1 121 ? -11.251 -1.562 20.523 1.00 92.38 121 LYS A CA 1
ATOM 964 C C . LYS A 1 121 ? -10.023 -2.447 20.738 1.00 92.38 121 LYS A C 1
ATOM 966 O O . LYS A 1 121 ? -8.961 -1.947 21.111 1.00 92.38 121 LYS A O 1
ATOM 971 N N . ARG A 1 122 ? -10.144 -3.746 20.453 1.00 91.69 122 ARG A N 1
ATOM 972 C CA . ARG A 1 122 ? -9.073 -4.730 20.659 1.00 91.69 122 ARG A CA 1
ATOM 973 C C . ARG A 1 122 ? -7.906 -4.560 19.687 1.00 91.69 122 ARG A C 1
ATOM 975 O O . ARG A 1 122 ? -6.751 -4.655 20.091 1.00 91.69 122 ARG A O 1
ATOM 982 N N . HIS A 1 123 ? -8.186 -4.315 18.408 1.00 90.88 123 HIS A N 1
ATOM 983 C CA . HIS A 1 123 ? -7.167 -4.358 17.361 1.00 90.88 123 HIS A CA 1
ATOM 984 C C . HIS A 1 123 ? -6.846 -2.970 16.806 1.00 90.88 123 HIS A C 1
ATOM 986 O O . HIS A 1 123 ? -7.535 -2.449 15.932 1.00 90.88 123 HIS A O 1
ATOM 992 N N . ARG A 1 124 ? -5.716 -2.409 17.248 1.00 92.81 124 ARG A N 1
ATOM 993 C CA . ARG A 1 124 ? -5.217 -1.106 16.781 1.00 92.81 124 ARG A CA 1
ATOM 994 C C . ARG A 1 124 ? -5.046 -1.013 15.265 1.00 92.81 124 ARG A C 1
ATOM 996 O O . ARG A 1 124 ? -5.390 0.002 14.671 1.00 92.81 124 ARG A O 1
ATOM 1003 N N . ILE A 1 125 ? -4.565 -2.086 14.640 1.00 91.00 125 ILE A N 1
ATOM 1004 C CA . ILE A 1 125 ? -4.355 -2.137 13.190 1.00 91.00 125 ILE A CA 1
ATOM 1005 C C . ILE A 1 125 ? -5.656 -1.888 12.407 1.00 91.00 125 ILE A C 1
ATOM 1007 O O . ILE A 1 125 ? -5.619 -1.274 11.346 1.00 91.00 125 ILE A O 1
ATOM 1011 N N . LEU A 1 126 ? -6.811 -2.286 12.960 1.00 92.00 126 LEU A N 1
ATOM 1012 C CA . LEU A 1 126 ? -8.111 -2.052 12.334 1.00 92.00 126 LEU A CA 1
ATOM 1013 C C . LEU A 1 126 ? -8.472 -0.571 12.349 1.00 92.00 126 LEU A C 1
ATOM 1015 O O . LEU A 1 126 ? -8.879 -0.034 11.321 1.00 92.00 126 LEU A O 1
ATOM 1019 N N . ARG A 1 127 ? -8.243 0.105 13.481 1.00 95.19 127 ARG A N 1
ATOM 1020 C CA . ARG A 1 127 ? -8.449 1.554 13.593 1.00 95.19 127 ARG A CA 1
ATOM 1021 C C . ARG A 1 127 ? -7.610 2.300 12.567 1.00 95.19 127 ARG A C 1
ATOM 1023 O O . ARG A 1 127 ? -8.143 3.113 11.826 1.00 95.19 127 ARG A O 1
ATOM 1030 N N . TRP A 1 128 ? -6.324 1.969 12.464 1.00 95.75 128 TRP A N 1
ATOM 1031 C CA . TRP A 1 128 ? -5.445 2.578 11.465 1.00 95.75 128 TRP A CA 1
ATOM 1032 C C . TRP A 1 128 ? -5.899 2.292 10.034 1.00 95.75 128 TRP A C 1
ATOM 1034 O O . TRP A 1 128 ? -5.834 3.188 9.202 1.00 95.75 128 TRP A O 1
ATOM 1044 N N . SER A 1 129 ? -6.379 1.080 9.746 1.00 92.56 129 SER A N 1
ATOM 1045 C CA . SER A 1 129 ? -6.856 0.728 8.406 1.00 92.56 129 SER A CA 1
ATOM 1046 C C . SER A 1 129 ? -8.107 1.518 8.006 1.00 92.56 129 SER A C 1
ATOM 1048 O O . SER A 1 129 ? -8.176 2.012 6.888 1.00 92.56 129 SER A O 1
ATOM 1050 N N . ILE A 1 130 ? -9.041 1.736 8.940 1.00 92.50 130 ILE A N 1
ATOM 1051 C CA . ILE A 1 130 ? -10.237 2.558 8.710 1.00 92.50 130 ILE A CA 1
ATOM 1052 C C . ILE A 1 130 ? -9.843 4.027 8.523 1.00 92.50 130 ILE A C 1
ATOM 1054 O O . ILE A 1 130 ? -10.257 4.652 7.554 1.00 92.50 130 ILE A O 1
ATOM 1058 N N . LEU A 1 131 ? -8.997 4.571 9.405 1.00 95.44 131 LEU A N 1
ATOM 1059 C CA . LEU A 1 131 ? -8.520 5.955 9.292 1.00 95.44 131 LEU A CA 1
ATOM 1060 C C . LEU A 1 131 ? -7.762 6.205 7.982 1.00 95.44 131 LEU A C 1
ATOM 1062 O O . LEU A 1 131 ? -7.878 7.286 7.417 1.00 95.44 131 LEU A O 1
ATOM 1066 N N . GLN A 1 132 ? -7.001 5.214 7.505 1.00 93.25 132 GLN A N 1
ATOM 1067 C CA . GLN A 1 132 ? -6.333 5.269 6.206 1.00 93.25 132 GLN A CA 1
ATOM 1068 C C . GLN A 1 132 ? -7.333 5.238 5.052 1.00 93.25 132 GLN A C 1
ATOM 1070 O O . GLN A 1 132 ? -7.201 6.037 4.134 1.00 93.25 132 GLN A O 1
ATOM 1075 N N . HIS A 1 133 ? -8.305 4.326 5.097 1.00 90.31 133 HIS A N 1
ATOM 1076 C CA . HIS A 1 133 ? -9.268 4.122 4.017 1.00 90.31 133 HIS A CA 1
ATOM 1077 C C . HIS A 1 133 ? -10.102 5.374 3.724 1.00 90.31 133 HIS A C 1
ATOM 1079 O O . HIS A 1 133 ? -10.329 5.688 2.562 1.00 90.31 133 HIS A O 1
ATOM 1085 N N . TYR A 1 134 ? -10.505 6.100 4.770 1.00 90.75 134 TYR A N 1
ATOM 1086 C CA . TYR A 1 134 ? -11.241 7.364 4.651 1.00 90.75 134 TYR A CA 1
ATOM 1087 C C . TYR A 1 134 ? -10.332 8.603 4.658 1.00 90.75 134 TYR A C 1
ATOM 1089 O O . TYR A 1 134 ? -10.812 9.710 4.876 1.00 90.75 134 TYR A O 1
ATOM 1097 N N . GLU A 1 135 ? -9.017 8.422 4.489 1.00 91.19 135 GLU A N 1
ATOM 1098 C CA . GLU A 1 135 ? -8.025 9.503 4.386 1.00 91.19 135 GLU A CA 1
ATOM 1099 C C . GLU A 1 135 ? -8.050 10.528 5.543 1.00 91.19 135 GLU A C 1
ATOM 1101 O O . GLU A 1 135 ? -7.637 11.675 5.391 1.00 91.19 135 GLU A O 1
ATOM 1106 N N . VAL A 1 136 ? -8.478 10.110 6.741 1.00 94.81 136 VAL A N 1
ATOM 1107 C CA . VAL A 1 136 ? -8.672 10.997 7.906 1.00 94.81 136 VAL A CA 1
ATOM 1108 C C . VAL A 1 136 ? -7.349 11.584 8.402 1.00 94.81 136 VAL A C 1
ATOM 1110 O O . VAL A 1 136 ? -7.274 12.742 8.808 1.00 94.81 136 VAL A O 1
ATOM 1113 N N . CYS A 1 137 ? -6.295 10.769 8.435 1.00 94.69 137 CYS A N 1
ATOM 1114 C CA . CYS A 1 137 ? -4.957 11.197 8.837 1.00 94.69 137 CYS A CA 1
ATOM 1115 C C . CYS A 1 137 ? -3.882 10.256 8.279 1.00 94.69 137 CYS A C 1
ATOM 1117 O O . CYS A 1 137 ? -4.170 9.159 7.799 1.00 94.69 137 CYS A O 1
ATOM 1119 N N . THR A 1 138 ? -2.610 10.662 8.353 1.00 94.25 138 THR A N 1
ATOM 1120 C CA . THR A 1 138 ? -1.505 9.790 7.935 1.00 94.25 138 THR A CA 1
ATOM 1121 C C . THR A 1 138 ? -1.385 8.578 8.851 1.00 94.25 138 THR A C 1
ATOM 1123 O O . THR A 1 138 ? -1.426 8.718 10.073 1.00 94.25 138 THR A O 1
ATOM 1126 N N . THR A 1 139 ? -1.134 7.403 8.277 1.00 95.81 139 THR A N 1
ATOM 1127 C CA . THR A 1 139 ? -1.018 6.150 9.032 1.00 95.81 139 THR A CA 1
ATOM 1128 C C . THR A 1 139 ? 0.307 5.446 8.726 1.00 95.81 139 THR A C 1
ATOM 1130 O O . THR A 1 139 ? 0.935 5.706 7.690 1.00 95.81 139 THR A O 1
ATOM 1133 N N . PRO A 1 140 ? 0.776 4.548 9.613 1.00 94.81 140 PRO A N 1
ATOM 1134 C CA . PRO A 1 140 ? 1.979 3.754 9.379 1.00 94.81 140 PRO A CA 1
ATOM 1135 C C . PRO A 1 140 ? 1.717 2.548 8.458 1.00 94.81 140 PRO A C 1
ATOM 1137 O O . PRO A 1 140 ? 2.558 1.658 8.369 1.00 94.81 140 PRO A O 1
ATOM 1140 N N . LEU A 1 141 ? 0.566 2.502 7.780 1.00 93.75 141 LEU A N 1
ATOM 1141 C CA . LEU A 1 141 ? 0.168 1.417 6.889 1.00 93.75 141 LEU A CA 1
ATOM 1142 C C . LEU A 1 141 ? 0.498 1.737 5.429 1.00 93.75 141 LEU A C 1
ATOM 1144 O O . LEU A 1 141 ? 0.413 2.886 4.989 1.00 93.75 141 LEU A O 1
ATOM 1148 N N . LEU A 1 142 ? 0.847 0.709 4.659 1.00 92.31 142 LEU A N 1
ATOM 1149 C CA . LEU A 1 142 ? 0.983 0.814 3.210 1.00 92.31 142 LEU A CA 1
ATOM 1150 C C . LEU A 1 142 ? -0.298 0.303 2.554 1.00 92.31 142 LEU A C 1
ATOM 1152 O O . LEU A 1 142 ? -0.640 -0.864 2.715 1.00 92.31 142 LEU A O 1
ATOM 1156 N N . ASP A 1 143 ? -0.969 1.170 1.802 1.00 90.25 143 ASP A N 1
ATOM 1157 C CA . ASP A 1 143 ? -2.182 0.791 1.081 1.00 90.25 143 ASP A CA 1
ATOM 1158 C C . ASP A 1 143 ? -1.848 0.095 -0.248 1.00 90.25 143 ASP A C 1
ATOM 1160 O O . ASP A 1 143 ? -0.944 0.526 -0.982 1.00 90.25 143 ASP A O 1
ATOM 1164 N N . VAL A 1 144 ? -2.547 -0.998 -0.531 1.00 93.00 144 VAL A N 1
ATOM 1165 C CA . VAL A 1 144 ? -2.301 -1.917 -1.646 1.00 93.00 144 VAL A CA 1
ATOM 1166 C C . VAL A 1 144 ? -3.608 -2.590 -2.062 1.00 93.00 144 VAL A C 1
ATOM 1168 O O . VAL A 1 144 ? -4.508 -2.792 -1.252 1.00 93.00 144 VAL A O 1
ATOM 1171 N N . THR A 1 145 ? -3.713 -2.987 -3.328 1.00 92.38 145 THR A N 1
ATOM 1172 C CA . THR A 1 145 ? -4.920 -3.614 -3.882 1.00 92.38 145 THR A CA 1
ATOM 1173 C C . THR A 1 145 ? -4.599 -4.871 -4.682 1.00 92.38 145 THR A C 1
ATOM 1175 O O . THR A 1 145 ? -3.526 -4.991 -5.263 1.00 92.38 145 THR A O 1
ATOM 1178 N N . HIS A 1 146 ? -5.552 -5.800 -4.758 1.00 92.31 146 HIS A N 1
ATOM 1179 C CA . HIS A 1 146 ? -5.494 -6.939 -5.683 1.00 92.31 146 HIS A CA 1
ATOM 1180 C C . HIS A 1 146 ? -5.876 -6.564 -7.119 1.00 92.31 146 HIS A C 1
ATOM 1182 O O . HIS A 1 146 ? -5.655 -7.341 -8.043 1.00 92.31 146 HIS A O 1
ATOM 1188 N N . SER A 1 147 ? -6.475 -5.390 -7.329 1.00 94.50 147 SER A N 1
ATOM 1189 C CA . SER A 1 147 ? -6.948 -4.980 -8.646 1.00 94.50 147 SER A CA 1
ATOM 1190 C C . SER A 1 147 ? -5.931 -4.085 -9.340 1.00 94.50 147 SER A C 1
ATOM 1192 O O . SER A 1 147 ? -5.752 -2.923 -8.972 1.00 94.50 147 SER A O 1
ATOM 1194 N N . ILE A 1 148 ? -5.335 -4.597 -10.420 1.00 95.25 148 ILE A N 1
ATOM 1195 C CA . ILE A 1 148 ? -4.478 -3.800 -11.308 1.00 95.25 148 ILE A CA 1
ATOM 1196 C C . ILE A 1 148 ? -5.211 -2.576 -11.863 1.00 95.25 148 ILE A C 1
ATOM 1198 O O . ILE A 1 148 ? -4.594 -1.538 -12.069 1.00 95.25 148 ILE A O 1
ATOM 1202 N N . ARG A 1 149 ? -6.530 -2.674 -12.089 1.00 94.31 149 ARG A N 1
ATOM 1203 C CA . ARG A 1 149 ? -7.342 -1.578 -12.631 1.00 94.31 149 ARG A CA 1
ATOM 1204 C C . ARG A 1 149 ? -7.443 -0.431 -11.634 1.00 94.31 149 ARG A C 1
ATOM 1206 O O . ARG A 1 149 ? -7.238 0.711 -12.017 1.00 94.31 149 ARG A O 1
ATOM 1213 N N . ILE A 1 150 ? -7.710 -0.756 -10.370 1.00 93.38 150 ILE A N 1
ATOM 1214 C CA . ILE A 1 150 ? -7.798 0.227 -9.286 1.00 93.38 150 ILE A CA 1
ATOM 1215 C C . ILE A 1 150 ? -6.423 0.854 -9.019 1.00 93.38 150 ILE A C 1
ATOM 1217 O O . ILE A 1 150 ? -6.308 2.067 -8.876 1.00 93.38 150 ILE A O 1
ATOM 1221 N N . ALA A 1 151 ? -5.351 0.055 -9.011 1.00 95.06 151 ALA A N 1
ATOM 1222 C CA . ALA A 1 151 ? -4.000 0.599 -8.881 1.00 95.06 151 ALA A CA 1
ATOM 1223 C C . ALA A 1 151 ? -3.650 1.539 -10.046 1.00 95.06 151 ALA A C 1
ATOM 1225 O O . ALA A 1 151 ? -3.137 2.629 -9.815 1.00 95.06 151 ALA A O 1
ATOM 1226 N N . ALA A 1 152 ? -3.952 1.147 -11.287 1.00 93.44 152 ALA A N 1
ATOM 1227 C CA . ALA A 1 152 ? -3.707 1.981 -12.458 1.00 93.44 152 ALA A CA 1
ATOM 1228 C C . ALA A 1 152 ? -4.516 3.286 -12.411 1.00 93.44 152 ALA A C 1
ATOM 1230 O O . ALA A 1 152 ? -3.947 4.343 -12.663 1.00 93.44 152 ALA A O 1
ATOM 1231 N N . SER A 1 153 ? -5.796 3.244 -12.014 1.00 92.38 153 SER A N 1
ATOM 1232 C CA . SER A 1 153 ? -6.601 4.463 -11.883 1.00 92.38 153 SER A CA 1
ATOM 1233 C C . SER A 1 153 ? -6.013 5.416 -10.845 1.00 92.38 153 SER A C 1
ATOM 1235 O O . SER A 1 153 ? -5.817 6.583 -11.158 1.00 92.38 153 SER A O 1
ATOM 1237 N N . PHE A 1 154 ? -5.636 4.925 -9.656 1.00 90.38 154 PHE A N 1
ATOM 1238 C CA . PHE A 1 154 ? -4.979 5.759 -8.641 1.00 90.38 154 PHE A CA 1
ATOM 1239 C C . PHE A 1 154 ? -3.653 6.354 -9.124 1.00 90.38 154 PHE A C 1
ATOM 1241 O O . PHE A 1 154 ? -3.335 7.493 -8.791 1.00 90.38 154 PHE A O 1
ATOM 1248 N N . ALA A 1 155 ? -2.875 5.607 -9.912 1.00 92.31 155 ALA A N 1
ATOM 1249 C CA . ALA A 1 155 ? -1.635 6.119 -10.485 1.00 92.31 155 ALA A CA 1
ATOM 1250 C C . ALA A 1 155 ? -1.897 7.269 -11.474 1.00 92.31 155 ALA A C 1
ATOM 1252 O O . ALA A 1 155 ? -1.138 8.235 -11.505 1.00 92.31 155 ALA A O 1
ATOM 1253 N N . SER A 1 156 ? -2.978 7.179 -12.251 1.00 90.50 156 SER A N 1
ATOM 1254 C CA . SER A 1 156 ? -3.354 8.169 -13.264 1.00 90.50 156 SER A CA 1
ATOM 1255 C C . SER A 1 156 ? -4.074 9.407 -12.716 1.00 90.50 156 SER A C 1
ATOM 1257 O O 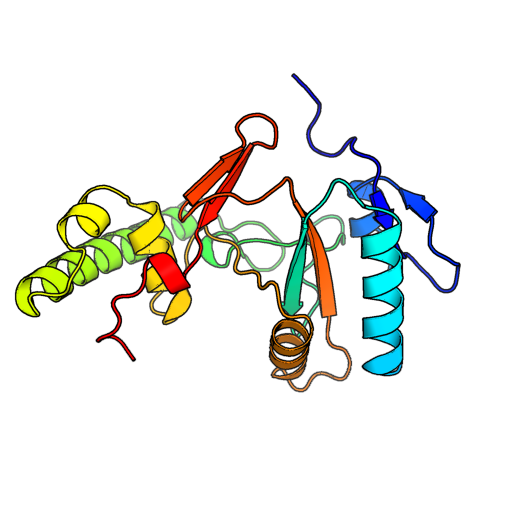. SER A 1 156 ? -4.088 10.422 -13.404 1.00 90.50 156 SER A O 1
ATOM 1259 N N . LEU A 1 157 ? -4.622 9.372 -11.493 1.00 88.88 157 LEU A N 1
ATOM 1260 C CA . LEU A 1 157 ? -5.334 10.514 -10.885 1.00 88.88 157 LEU A CA 1
ATOM 1261 C C . LEU A 1 157 ? -4.475 11.772 -10.705 1.00 88.88 157 LEU A C 1
ATOM 1263 O O . LEU A 1 157 ? -5.015 12.863 -10.589 1.00 88.88 157 LEU A O 1
ATOM 1267 N N . ALA A 1 158 ? -3.149 11.636 -10.653 1.00 82.75 158 ALA A N 1
ATOM 1268 C CA . ALA A 1 158 ? -2.258 12.785 -10.504 1.00 82.75 158 ALA A CA 1
ATOM 1269 C C . ALA A 1 158 ? -2.075 13.596 -11.800 1.00 82.75 158 ALA A C 1
ATOM 1271 O O . ALA A 1 158 ? -1.361 14.594 -11.772 1.00 82.75 158 ALA A O 1
ATOM 1272 N N . GLU A 1 159 ? -2.649 13.138 -12.922 1.00 82.81 159 GLU A N 1
ATOM 1273 C CA . GLU A 1 159 ? -2.591 13.796 -14.238 1.00 82.81 159 GLU A CA 1
ATOM 1274 C C . GLU A 1 159 ? -1.164 14.147 -14.699 1.00 82.81 159 GLU A C 1
ATOM 1276 O O . GLU A 1 159 ? -0.916 15.101 -15.435 1.00 82.81 159 GLU A O 1
ATOM 1281 N N . THR A 1 160 ? -0.186 13.347 -14.275 1.00 86.06 160 THR A N 1
ATOM 1282 C CA . THR A 1 160 ? 1.208 13.501 -14.679 1.00 86.06 160 THR A CA 1
ATOM 1283 C C . THR A 1 160 ? 1.459 12.829 -16.027 1.00 86.06 160 THR A C 1
ATOM 1285 O O . THR A 1 160 ? 0.795 11.867 -16.415 1.00 86.06 160 THR A O 1
ATOM 1288 N N . ALA A 1 161 ? 2.501 13.274 -16.734 1.00 85.69 161 ALA A N 1
ATOM 1289 C CA . ALA A 1 161 ? 2.927 12.640 -17.984 1.00 85.69 161 ALA A CA 1
ATOM 1290 C C . ALA A 1 161 ? 3.380 11.174 -17.802 1.00 85.69 161 ALA A C 1
ATOM 1292 O O . ALA A 1 161 ? 3.542 10.439 -18.777 1.00 85.69 161 ALA A O 1
ATOM 1293 N N . THR A 1 162 ? 3.660 10.738 -16.571 1.00 89.31 162 THR A N 1
ATOM 1294 C CA . THR A 1 162 ? 4.094 9.372 -16.260 1.00 89.31 162 THR A CA 1
ATOM 1295 C C . THR A 1 162 ? 3.543 8.940 -14.910 1.00 89.31 162 THR A C 1
ATOM 1297 O O . THR A 1 162 ? 3.837 9.554 -13.888 1.00 89.31 162 THR A O 1
ATOM 1300 N N . ALA A 1 163 ? 2.802 7.836 -14.922 1.00 92.38 163 ALA A N 1
ATOM 1301 C CA . ALA A 1 163 ? 2.254 7.186 -13.744 1.00 92.38 163 ALA A CA 1
ATOM 1302 C C . ALA A 1 163 ? 3.059 5.923 -13.400 1.00 92.38 163 ALA A C 1
ATOM 1304 O O . ALA A 1 163 ? 3.608 5.259 -14.281 1.00 92.38 163 ALA A O 1
ATOM 1305 N N . PHE A 1 164 ? 3.108 5.575 -12.116 1.00 94.00 164 PHE A N 1
ATOM 1306 C CA . PHE A 1 164 ? 3.895 4.456 -11.609 1.00 94.00 164 PHE A CA 1
ATOM 1307 C C . PHE A 1 164 ? 2.987 3.400 -10.984 1.00 94.00 164 PHE A C 1
ATOM 1309 O O . PHE A 1 164 ? 2.159 3.703 -10.123 1.00 94.00 164 PHE A O 1
ATOM 1316 N N . LEU A 1 165 ? 3.177 2.143 -11.381 1.00 95.12 165 LEU A N 1
ATOM 1317 C CA . LEU A 1 165 ? 2.533 0.989 -10.764 1.00 95.12 165 LEU A CA 1
ATOM 1318 C C . LEU A 1 165 ? 3.604 0.075 -10.183 1.00 95.12 165 LEU A C 1
ATOM 1320 O O . LEU A 1 165 ? 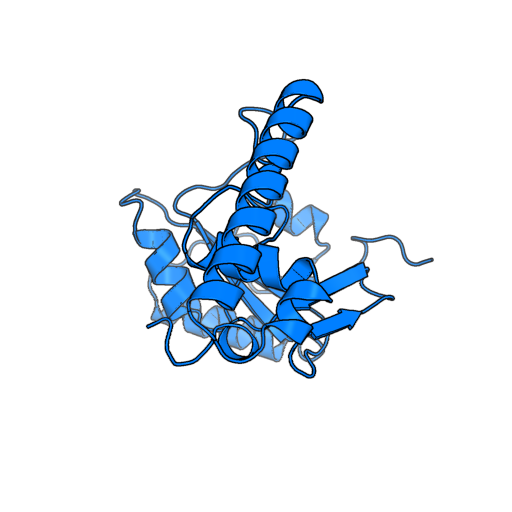4.492 -0.397 -10.888 1.00 95.12 165 LEU A O 1
ATOM 1324 N N . TYR A 1 166 ? 3.497 -0.182 -8.886 1.00 95.25 166 TYR A N 1
ATOM 1325 C CA . TYR A 1 166 ? 4.386 -1.078 -8.165 1.00 95.25 166 TYR A CA 1
ATOM 1326 C C . TYR A 1 166 ? 3.700 -2.421 -7.965 1.00 95.25 166 TYR A C 1
ATOM 1328 O O . TYR A 1 166 ? 2.541 -2.470 -7.545 1.00 95.25 166 TYR A O 1
ATOM 1336 N N . VAL A 1 167 ? 4.439 -3.493 -8.241 1.00 95.12 167 VAL A N 1
ATOM 1337 C CA . VAL A 1 167 ? 4.011 -4.879 -8.046 1.00 95.12 167 VAL A CA 1
ATOM 1338 C C . VAL A 1 167 ? 4.752 -5.443 -6.842 1.00 95.12 167 VAL A C 1
ATOM 1340 O O . VAL A 1 167 ? 5.979 -5.388 -6.773 1.00 95.12 167 VAL A O 1
ATOM 1343 N N . LEU A 1 168 ? 4.000 -5.963 -5.882 1.00 93.06 168 LEU A N 1
ATOM 1344 C CA . LEU A 1 168 ? 4.500 -6.508 -4.630 1.00 93.06 168 LEU A CA 1
ATOM 1345 C C . LEU A 1 168 ? 4.145 -7.988 -4.569 1.00 93.06 168 LEU A C 1
ATOM 1347 O O . LEU A 1 168 ? 2.967 -8.330 -4.525 1.00 93.06 168 LEU A O 1
ATOM 1351 N N . GLY A 1 169 ? 5.154 -8.855 -4.549 1.00 90.62 169 GLY A N 1
ATOM 1352 C CA . GLY A 1 169 ? 4.966 -10.258 -4.193 1.00 90.62 169 GLY A CA 1
ATOM 1353 C C . GLY A 1 169 ? 4.920 -10.395 -2.676 1.00 90.62 169 GLY A C 1
ATOM 1354 O O . GLY A 1 169 ? 5.873 -10.010 -2.000 1.00 90.62 169 GLY A O 1
ATOM 1355 N N . VAL A 1 170 ? 3.820 -10.918 -2.141 1.00 88.62 170 VAL A N 1
ATOM 1356 C CA . VAL A 1 170 ? 3.672 -11.223 -0.712 1.00 88.62 170 VAL A CA 1
ATOM 1357 C C . VAL A 1 170 ? 3.370 -12.711 -0.509 1.00 88.62 170 VAL A C 1
ATOM 1359 O O . VAL A 1 170 ? 2.858 -13.351 -1.431 1.00 88.62 170 VAL A O 1
ATOM 1362 N N . PRO A 1 171 ? 3.659 -13.279 0.677 1.00 84.31 171 PRO A N 1
ATOM 1363 C CA . PRO A 1 171 ? 3.241 -14.636 1.014 1.00 84.31 171 PRO A CA 1
ATOM 1364 C C . PRO A 1 171 ? 1.721 -14.805 0.949 1.00 84.31 171 PRO A C 1
ATOM 1366 O O . PRO A 1 171 ? 0.967 -13.829 0.890 1.00 84.31 171 PRO A O 1
ATOM 1369 N N . ASN A 1 172 ? 1.265 -16.056 1.016 1.00 79.69 172 ASN A N 1
ATOM 1370 C CA . ASN A 1 172 ? -0.155 -16.371 0.943 1.00 79.69 172 ASN A CA 1
ATOM 1371 C C . ASN A 1 172 ? -0.985 -15.604 1.993 1.00 79.69 172 ASN A C 1
ATOM 1373 O O . ASN A 1 172 ? -0.618 -15.512 3.168 1.00 79.69 172 ASN A O 1
ATOM 1377 N N . LEU A 1 173 ? -2.126 -15.069 1.556 1.00 79.62 173 LEU A N 1
ATOM 1378 C CA . LEU A 1 173 ? -3.030 -14.269 2.377 1.00 79.62 173 LEU A CA 1
ATOM 1379 C C . LEU A 1 173 ? -4.172 -15.138 2.887 1.00 79.62 173 LEU A C 1
ATOM 1381 O O . LEU A 1 173 ? -4.913 -15.727 2.103 1.00 79.62 173 LEU A O 1
ATOM 1385 N N . SER A 1 174 ? -4.362 -15.171 4.202 1.00 75.00 174 SER A N 1
ATOM 1386 C CA . SER A 1 174 ? -5.446 -15.923 4.837 1.00 75.00 174 SER A CA 1
ATOM 1387 C C . SER A 1 174 ? -6.194 -15.089 5.878 1.00 75.00 174 SER A C 1
ATOM 1389 O O . SER A 1 174 ? -5.609 -14.332 6.657 1.00 75.00 174 SER A O 1
ATOM 1391 N N . GLY A 1 175 ? -7.523 -15.224 5.880 1.00 72.94 175 GLY A N 1
ATOM 1392 C CA . GLY A 1 175 ? -8.407 -14.536 6.821 1.00 72.94 175 GLY A CA 1
ATOM 1393 C C . GLY A 1 175 ? -8.516 -13.017 6.621 1.00 72.94 175 GLY A C 1
ATOM 1394 O O . GLY A 1 175 ? -8.211 -12.466 5.564 1.00 72.94 175 GLY A O 1
ATOM 1395 N N . ALA A 1 176 ? -9.018 -12.345 7.661 1.00 72.25 176 ALA A N 1
ATOM 1396 C CA . ALA A 1 176 ? -9.216 -10.893 7.706 1.00 72.25 176 ALA A CA 1
ATOM 1397 C C . ALA A 1 176 ? -7.942 -10.117 8.090 1.00 72.25 176 ALA A C 1
ATOM 1399 O O . ALA A 1 176 ? -7.740 -8.979 7.662 1.00 72.25 176 ALA A O 1
ATOM 1400 N N . ILE A 1 177 ? -7.102 -10.736 8.922 1.00 76.19 177 ILE A N 1
ATOM 1401 C CA . ILE A 1 177 ? -5.781 -10.253 9.314 1.00 76.19 177 ILE A CA 1
ATOM 1402 C C . ILE A 1 177 ? -4.826 -11.418 9.078 1.00 76.19 177 ILE A C 1
ATOM 1404 O O . ILE A 1 177 ? -4.923 -12.431 9.767 1.00 76.19 177 ILE A O 1
ATOM 1408 N N . THR A 1 178 ? -3.915 -11.273 8.126 1.00 78.88 178 THR A N 1
ATOM 1409 C CA . THR A 1 178 ? -2.826 -12.227 7.909 1.00 78.88 178 THR A CA 1
ATOM 1410 C C . THR A 1 178 ? -1.580 -11.683 8.586 1.00 78.88 178 THR A C 1
ATOM 1412 O O . THR A 1 178 ? -1.206 -10.539 8.341 1.00 78.88 178 THR A O 1
ATOM 1415 N N . ALA A 1 179 ? -0.930 -12.483 9.425 1.00 76.50 179 ALA A N 1
ATOM 1416 C CA . ALA A 1 179 ? 0.390 -12.174 9.957 1.00 76.50 179 ALA A CA 1
ATOM 1417 C C . ALA A 1 179 ? 1.359 -13.276 9.520 1.00 76.50 179 ALA A C 1
ATOM 1419 O O . ALA A 1 179 ? 1.135 -14.445 9.818 1.00 76.50 179 ALA A O 1
ATOM 1420 N N . SER A 1 180 ? 2.419 -12.902 8.810 1.00 73.62 180 SER A N 1
ATOM 1421 C CA . SER A 1 180 ? 3.549 -13.776 8.509 1.00 73.62 180 SER A CA 1
ATOM 1422 C C . SER A 1 180 ? 4.737 -13.296 9.330 1.00 73.62 180 SER A C 1
ATOM 1424 O O . SER A 1 180 ? 5.317 -12.250 9.041 1.00 73.62 180 SER A O 1
ATOM 1426 N N . ALA A 1 181 ? 5.072 -14.046 10.382 1.00 66.31 181 ALA A N 1
ATOM 1427 C CA . ALA A 1 181 ? 6.242 -13.758 11.209 1.00 66.31 181 ALA A CA 1
ATOM 1428 C C . ALA A 1 181 ? 7.543 -13.925 10.408 1.00 66.31 181 ALA A C 1
ATOM 1430 O O . ALA A 1 181 ? 8.451 -13.113 10.547 1.00 66.31 181 ALA A O 1
ATOM 1431 N N . GLU A 1 182 ? 7.590 -14.929 9.528 1.00 66.75 182 GLU A N 1
ATOM 1432 C CA . GLU A 1 182 ? 8.720 -15.216 8.639 1.00 66.75 182 GLU A CA 1
ATOM 1433 C C . GLU A 1 182 ? 9.020 -14.047 7.696 1.00 66.75 182 GLU A C 1
ATOM 1435 O O . GLU A 1 182 ? 10.154 -13.581 7.625 1.00 66.75 182 GLU A O 1
ATOM 1440 N N . ALA A 1 183 ? 7.991 -13.505 7.039 1.00 64.19 183 ALA A N 1
ATOM 1441 C CA . ALA A 1 183 ? 8.151 -12.355 6.154 1.00 64.19 183 ALA A CA 1
ATOM 1442 C C . ALA A 1 183 ? 8.133 -11.004 6.894 1.00 64.19 183 ALA A C 1
ATOM 1444 O O . ALA A 1 183 ? 8.325 -9.962 6.269 1.00 64.19 183 ALA A O 1
ATOM 1445 N N . GLY A 1 184 ? 7.868 -10.989 8.207 1.00 69.12 184 GLY A N 1
ATOM 1446 C CA . GLY A 1 184 ? 7.684 -9.762 8.986 1.00 69.12 184 GLY A CA 1
ATOM 1447 C C . GLY A 1 184 ? 6.508 -8.899 8.505 1.00 69.12 184 GLY A C 1
ATOM 1448 O O . GLY A 1 184 ? 6.562 -7.673 8.604 1.00 69.12 184 GLY A O 1
ATOM 1449 N N . LEU A 1 185 ? 5.462 -9.521 7.948 1.00 79.00 185 LEU A N 1
ATOM 1450 C CA . LEU A 1 185 ? 4.333 -8.841 7.307 1.00 79.00 185 LEU A CA 1
ATOM 1451 C C . LEU A 1 185 ? 3.040 -9.018 8.099 1.00 79.00 185 LEU A C 1
ATOM 1453 O O . LEU A 1 185 ? 2.711 -10.112 8.551 1.00 79.00 185 LEU A O 1
ATOM 1457 N N . GLN A 1 186 ? 2.259 -7.943 8.181 1.00 80.06 186 GLN A N 1
ATOM 1458 C CA . GLN A 1 186 ? 0.871 -7.988 8.623 1.00 80.06 186 GLN A CA 1
ATOM 1459 C C . GLN A 1 186 ? -0.013 -7.304 7.583 1.00 80.06 186 GLN A C 1
ATOM 1461 O O . GLN A 1 186 ? 0.229 -6.156 7.215 1.00 80.06 186 GLN A O 1
ATOM 1466 N N . ILE A 1 187 ? -1.036 -8.011 7.110 1.00 81.69 187 ILE A N 1
ATOM 1467 C CA . ILE A 1 187 ? -1.954 -7.554 6.067 1.00 81.69 187 ILE A CA 1
ATOM 1468 C C . ILE A 1 187 ? -3.372 -7.579 6.624 1.00 81.69 187 ILE A C 1
ATOM 1470 O O . ILE A 1 187 ? -3.785 -8.543 7.268 1.00 81.69 187 ILE A O 1
ATOM 1474 N N . VAL A 1 188 ? -4.113 -6.500 6.385 1.00 78.56 188 VAL A N 1
ATOM 1475 C CA . VAL A 1 188 ? -5.493 -6.321 6.839 1.00 78.56 188 VAL A CA 1
ATOM 1476 C C . VAL A 1 188 ? -6.381 -6.150 5.616 1.00 78.56 188 VAL A C 1
ATOM 1478 O O . VAL A 1 188 ? -6.152 -5.258 4.803 1.00 78.56 188 VAL A O 1
ATOM 1481 N N . ARG A 1 189 ? -7.412 -6.989 5.481 1.00 80.69 189 ARG A N 1
ATOM 1482 C CA . ARG A 1 189 ? -8.377 -6.882 4.381 1.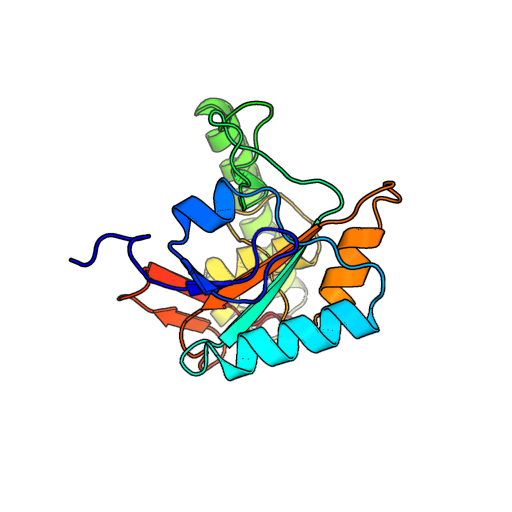00 80.69 189 ARG A CA 1
ATOM 1483 C C . ARG A 1 189 ? -9.500 -5.917 4.759 1.00 80.69 189 ARG A C 1
ATOM 1485 O O . ARG A 1 189 ? -10.382 -6.291 5.531 1.00 80.69 189 ARG A O 1
ATOM 1492 N N . LEU A 1 190 ? -9.507 -4.715 4.180 1.00 77.50 190 LEU A N 1
ATOM 1493 C CA . LEU A 1 190 ? -10.465 -3.644 4.512 1.00 77.50 190 LEU A CA 1
ATOM 1494 C C . LEU A 1 190 ? -11.939 -4.070 4.430 1.00 77.50 190 LEU A C 1
ATOM 1496 O O . LEU A 1 190 ? -12.709 -3.768 5.339 1.00 77.50 190 LEU A O 1
ATOM 1500 N N . SER A 1 191 ? -12.320 -4.857 3.419 1.00 77.88 191 SER A N 1
ATOM 1501 C CA . SER A 1 191 ? -13.702 -5.345 3.258 1.00 77.88 191 SER A CA 1
ATOM 1502 C C . SER A 1 191 ? -14.205 -6.218 4.414 1.00 77.88 191 SER A C 1
ATOM 1504 O O . SER A 1 191 ? -15.403 -6.421 4.557 1.00 77.88 191 SER A O 1
ATOM 1506 N N . SER A 1 192 ? -13.304 -6.735 5.252 1.00 74.00 192 SER A N 1
ATOM 1507 C CA . SER A 1 192 ? -13.634 -7.542 6.436 1.00 74.00 192 SER A CA 1
ATOM 1508 C C . SER A 1 192 ? -13.596 -6.754 7.755 1.00 74.00 192 SER A C 1
ATOM 1510 O O . SER A 1 192 ? -13.691 -7.341 8.842 1.00 74.00 192 SER A O 1
ATOM 1512 N N . VAL A 1 193 ? -13.373 -5.440 7.659 1.00 77.50 193 VAL A N 1
ATOM 1513 C CA . VAL A 1 193 ? -13.105 -4.532 8.781 1.00 77.50 193 VAL A CA 1
ATOM 1514 C C . VAL A 1 193 ? -14.077 -3.361 8.788 1.00 77.50 193 VAL A C 1
ATOM 1516 O O . VAL A 1 193 ? -14.572 -3.015 9.858 1.00 77.50 193 VAL A O 1
ATOM 1519 N N . CYS A 1 194 ? -14.356 -2.766 7.628 1.00 78.06 194 CYS A N 1
ATOM 1520 C CA . CYS A 1 194 ? -15.314 -1.672 7.529 1.00 78.06 194 CYS A CA 1
ATOM 1521 C C . CYS A 1 194 ? -16.745 -2.202 7.752 1.00 78.06 194 CYS A C 1
ATOM 1523 O O . CYS A 1 194 ? -17.127 -3.197 7.130 1.00 78.06 194 CYS A O 1
ATOM 1525 N N . PRO A 1 195 ? -17.547 -1.586 8.639 1.00 75.00 195 PRO A N 1
ATOM 1526 C CA . PRO A 1 195 ? -18.920 -1.993 8.874 1.00 75.00 195 PRO A CA 1
ATOM 1527 C C . PRO A 1 195 ? -19.759 -1.686 7.626 1.00 75.00 195 PRO A C 1
ATOM 1529 O O . PRO A 1 195 ? -19.578 -0.626 7.027 1.00 75.00 195 PRO A O 1
ATOM 1532 N N . PRO A 1 196 ? -20.722 -2.551 7.258 1.00 74.75 196 PRO A N 1
ATOM 1533 C CA . PRO A 1 196 ? -21.537 -2.356 6.055 1.00 74.75 196 PRO A CA 1
ATOM 1534 C C . PRO A 1 196 ? -22.324 -1.040 6.024 1.00 74.75 196 PRO A C 1
ATOM 1536 O O . PRO A 1 196 ? -22.683 -0.572 4.956 1.00 74.75 196 PRO A O 1
ATOM 1539 N N . ALA A 1 197 ? -22.599 -0.451 7.191 1.00 71.25 197 ALA A N 1
ATOM 1540 C CA . ALA A 1 197 ? -23.326 0.810 7.323 1.00 71.25 197 ALA A CA 1
ATOM 1541 C C . ALA A 1 197 ? -22.455 2.066 7.107 1.00 71.25 197 ALA A C 1
ATOM 1543 O O . ALA A 1 197 ? -22.979 3.169 7.197 1.00 71.25 197 ALA A O 1
ATOM 1544 N N . ALA A 1 198 ? -21.145 1.922 6.875 1.00 59.38 198 ALA A N 1
ATOM 1545 C CA . ALA A 1 198 ? -20.220 3.040 6.652 1.00 59.38 198 ALA A CA 1
ATOM 1546 C C . ALA A 1 198 ? -19.970 3.346 5.158 1.00 59.38 198 ALA A C 1
ATOM 1548 O O . ALA A 1 198 ? -18.896 3.835 4.807 1.00 59.38 198 ALA A O 1
ATOM 1549 N N . VAL A 1 199 ? -20.930 3.029 4.283 1.00 42.00 199 VAL A N 1
ATOM 1550 C CA . VAL A 1 199 ? -20.877 3.358 2.845 1.00 42.00 199 VAL A CA 1
ATOM 1551 C C . VAL A 1 199 ? -21.451 4.745 2.603 1.00 42.00 199 VAL A C 1
ATOM 1553 O O . VAL A 1 199 ? -22.545 5.013 3.144 1.00 42.00 199 VAL A O 1
#

pLDDT: mean 87.33, std 11.06, range [37.84, 98.25]

Radius of gyration: 18.39 Å; chains: 1; bounding box: 44×35×44 Å

InterPro domains:
  IPR014966 FRG domain [PF08867] (57-157)
  IPR014966 FRG domain [SM00901] (52-166)

Sequence (199 aa):
METIGSQKIWSFFDRRGCHVAKSSAVREGPGHRVGSYIELATKIAELQFLNRDHVLLFRGQGADHRNIKNNSSLKPSLFRGGRGNPDRETLVTRFEVLRRAEQILVAEYARAKLLGLERLKRHRILRWSILQHYEVCTTPLLDVTHSIRIAASFASLAETATAFLYVLGVPNLSGAITASAEAGLQIVRLSSVCPPAAV